Protein AF-A0A2G5T8M8-F1 (afdb_monomer)

Solvent-accessible surface area (backbone atoms only — not comparable to full-atom values): 14997 Å² total; per-residue (Å²): 134,88,78,55,75,70,56,55,51,52,53,52,52,35,48,53,44,20,50,52,19,41,66,42,36,54,59,38,41,56,54,48,69,33,78,88,41,66,79,44,74,68,41,57,53,50,45,52,50,41,52,53,39,44,51,55,26,48,50,55,41,49,56,48,48,46,45,49,69,67,68,58,40,91,44,60,72,73,48,100,84,59,66,66,48,89,97,54,64,87,82,73,83,79,91,81,88,72,97,70,77,96,47,74,65,61,48,53,55,50,52,48,54,50,40,51,53,50,14,53,50,35,43,48,49,42,53,49,50,52,50,54,48,51,52,50,41,48,53,54,49,53,53,32,59,59,40,47,78,79,44,63,66,68,61,33,52,52,51,51,41,50,43,52,46,55,51,54,52,44,51,46,48,36,67,27,37,39,61,48,14,52,51,48,44,50,62,76,72,63,85,75,60,83,82,56,43,66,62,49,50,53,51,48,52,52,49,53,52,52,36,51,37,38,41,31,49,44,49,30,40,54,41,53,52,41,50,75,56,32,69,69,50,43,52,47,50,33,44,78,71,64,77,46,80,82,81,74,73,81,77,78,80,79,80,78,78,80,79,81,87,79,136

pLDDT: mean 75.99, std 16.16, range [29.73, 93.19]

Structure (mmCIF, N/CA/C/O backbone):
data_AF-A0A2G5T8M8-F1
#
_entry.id   AF-A0A2G5T8M8-F1
#
loop_
_atom_site.group_PDB
_atom_site.id
_atom_site.type_symbol
_atom_site.label_atom_id
_atom_site.label_alt_id
_atom_site.label_comp_id
_atom_site.label_asym_id
_atom_site.label_entity_id
_atom_site.label_seq_id
_atom_site.pdbx_PDB_ins_code
_atom_site.Cartn_x
_atom_site.Cartn_y
_atom_site.Cartn_z
_atom_site.occupancy
_atom_site.B_iso_or_equiv
_atom_site.auth_seq_id
_atom_site.auth_comp_id
_atom_site.auth_asym_id
_atom_site.auth_atom_id
_atom_site.pdbx_PDB_model_num
ATOM 1 N N . MET A 1 1 ? 17.542 -9.321 -23.246 1.00 33.59 1 MET A N 1
ATOM 2 C CA . MET A 1 1 ? 18.245 -9.475 -21.958 1.00 33.59 1 MET A CA 1
ATOM 3 C C . MET A 1 1 ? 17.484 -10.529 -21.186 1.00 33.59 1 MET A C 1
ATOM 5 O O . MET A 1 1 ? 16.311 -10.309 -20.924 1.00 33.59 1 MET A O 1
ATOM 9 N N . ASP A 1 2 ? 18.086 -11.690 -20.937 1.00 45.62 2 ASP A N 1
ATOM 10 C CA . ASP A 1 2 ? 17.452 -12.723 -20.115 1.0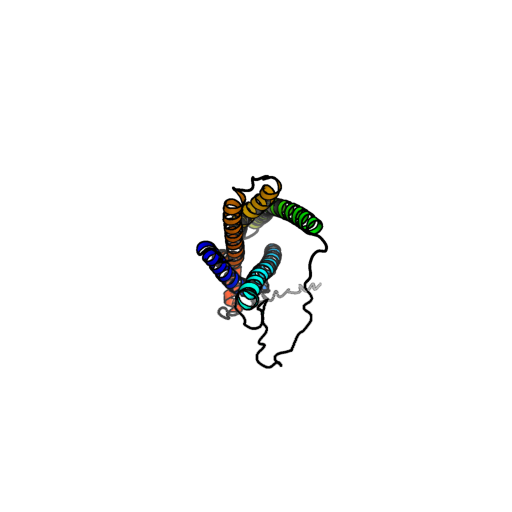0 45.62 2 ASP A CA 1
ATOM 11 C C . ASP A 1 2 ? 17.614 -12.346 -18.636 1.00 45.62 2 ASP A C 1
ATOM 13 O O . ASP A 1 2 ? 18.730 -12.317 -18.122 1.00 45.62 2 ASP A O 1
ATOM 17 N N . GLU A 1 3 ? 16.504 -12.014 -17.972 1.00 57.53 3 GLU A N 1
ATOM 18 C CA . GLU A 1 3 ? 16.452 -11.761 -16.524 1.00 57.53 3 GLU A CA 1
ATOM 19 C C . GLU A 1 3 ? 16.948 -12.980 -15.731 1.00 57.53 3 GLU A C 1
ATOM 21 O O . GLU A 1 3 ? 16.628 -14.134 -16.057 1.00 57.53 3 GLU A O 1
ATOM 26 N N . SER A 1 4 ? 17.686 -12.720 -14.650 1.00 65.69 4 SER A N 1
ATOM 27 C CA . SER A 1 4 ? 18.191 -13.760 -13.749 1.00 65.69 4 SER A CA 1
ATOM 28 C C . SER A 1 4 ? 17.039 -14.532 -13.069 1.00 65.69 4 SER A C 1
ATOM 30 O O . SER A 1 4 ? 15.978 -13.963 -12.798 1.00 65.69 4 SER A O 1
ATOM 32 N N . PRO A 1 5 ? 17.201 -15.830 -12.748 1.00 70.06 5 PRO A N 1
ATOM 33 C CA . PRO A 1 5 ? 16.133 -16.628 -12.133 1.00 70.06 5 PRO A CA 1
ATOM 34 C C . PRO A 1 5 ? 15.664 -16.088 -10.769 1.00 70.06 5 PRO A C 1
ATOM 36 O O . PRO A 1 5 ? 14.489 -16.223 -10.429 1.00 70.06 5 PRO A O 1
ATOM 39 N N . SER A 1 6 ? 16.550 -15.439 -10.007 1.00 68.69 6 SER A N 1
ATOM 40 C CA . SER A 1 6 ? 16.217 -14.771 -8.743 1.00 68.69 6 SER A CA 1
ATOM 41 C C . SER A 1 6 ? 15.310 -13.556 -8.934 1.00 68.69 6 SER A C 1
ATOM 43 O O . SER A 1 6 ? 14.377 -13.361 -8.161 1.00 68.69 6 SER A O 1
ATOM 45 N N . GLU A 1 7 ? 15.544 -12.761 -9.975 1.00 69.00 7 GLU A N 1
ATOM 46 C CA . GLU A 1 7 ? 14.756 -11.563 -10.271 1.00 69.00 7 GLU A CA 1
ATOM 47 C C . GLU A 1 7 ? 13.323 -11.927 -10.672 1.00 69.00 7 GLU A C 1
ATOM 49 O O . GLU A 1 7 ? 12.364 -11.411 -10.095 1.00 69.00 7 GLU A O 1
ATOM 54 N N . LYS A 1 8 ? 13.168 -12.927 -11.549 1.00 75.62 8 LYS A N 1
ATOM 55 C CA . LYS A 1 8 ? 11.855 -13.465 -11.940 1.00 75.62 8 LYS A CA 1
ATOM 56 C C . LYS A 1 8 ? 11.040 -13.935 -10.738 1.00 75.62 8 LYS A C 1
ATOM 58 O O . LYS A 1 8 ? 9.845 -13.657 -10.653 1.00 75.62 8 LYS A O 1
ATOM 63 N N . LEU A 1 9 ? 11.682 -14.625 -9.793 1.00 78.38 9 LEU A N 1
ATOM 64 C CA . LEU A 1 9 ? 11.020 -15.117 -8.587 1.00 78.38 9 LEU A CA 1
ATOM 65 C C . LEU A 1 9 ? 10.451 -13.962 -7.752 1.00 78.38 9 LEU A C 1
ATOM 67 O O . LEU A 1 9 ? 9.287 -14.010 -7.357 1.00 78.38 9 LEU A O 1
ATOM 71 N N . ILE A 1 10 ? 11.241 -12.911 -7.516 1.00 76.88 10 ILE A N 1
ATOM 72 C CA . ILE A 1 10 ? 10.809 -11.753 -6.722 1.00 76.88 10 ILE A CA 1
ATOM 73 C C . ILE A 1 10 ? 9.646 -11.026 -7.412 1.00 76.88 10 ILE A C 1
ATOM 75 O O . ILE A 1 10 ? 8.673 -10.666 -6.749 1.00 76.88 10 ILE A O 1
ATOM 79 N N . ILE A 1 11 ? 9.695 -10.861 -8.737 1.00 77.81 11 ILE A N 1
ATOM 80 C CA . ILE A 1 11 ? 8.622 -10.204 -9.496 1.00 77.81 11 ILE A CA 1
ATOM 81 C C . ILE A 1 11 ? 7.316 -11.014 -9.415 1.00 77.81 11 ILE A C 1
ATOM 83 O O . ILE A 1 11 ? 6.244 -10.434 -9.225 1.00 77.81 11 ILE A O 1
ATOM 87 N N . ILE A 1 12 ? 7.381 -12.347 -9.516 1.00 82.19 12 ILE A N 1
ATOM 88 C CA . ILE A 1 12 ? 6.209 -13.222 -9.339 1.00 82.19 12 ILE A CA 1
ATOM 89 C C . ILE A 1 12 ? 5.645 -13.080 -7.923 1.00 82.19 12 ILE A C 1
ATOM 91 O O . ILE A 1 12 ? 4.437 -12.900 -7.764 1.00 82.19 12 ILE A O 1
ATOM 95 N N . PHE A 1 13 ? 6.500 -13.106 -6.897 1.00 83.38 13 PHE A N 1
ATOM 96 C CA . PHE A 1 13 ? 6.066 -12.899 -5.514 1.00 83.38 13 PHE A CA 1
ATOM 97 C C . PHE A 1 13 ? 5.377 -11.547 -5.322 1.00 83.38 13 PHE A C 1
ATOM 99 O O . PHE A 1 13 ? 4.307 -11.499 -4.715 1.00 83.38 13 PHE A O 1
ATOM 106 N N . GLN A 1 14 ? 5.939 -10.465 -5.871 1.00 84.19 14 GLN A N 1
ATOM 107 C CA . GLN A 1 14 ? 5.321 -9.140 -5.827 1.00 84.19 14 GLN A CA 1
ATOM 108 C C . GLN A 1 14 ? 3.929 -9.170 -6.463 1.00 84.19 14 GLN A C 1
ATOM 110 O O . GLN A 1 14 ? 2.968 -8.740 -5.836 1.00 84.19 14 GLN A O 1
ATOM 115 N N . PHE A 1 15 ? 3.798 -9.730 -7.668 1.00 86.62 15 PHE A N 1
ATOM 116 C CA . PHE A 1 15 ? 2.520 -9.808 -8.374 1.00 86.62 15 PHE A CA 1
ATOM 117 C C . PHE A 1 15 ? 1.451 -10.578 -7.584 1.00 86.62 15 PHE A C 1
ATOM 119 O O . PHE A 1 15 ? 0.314 -10.116 -7.455 1.00 86.62 15 PHE A O 1
ATOM 126 N N . VAL A 1 16 ? 1.819 -11.726 -7.007 1.00 88.75 16 VAL A N 1
ATOM 127 C CA . VAL A 1 16 ? 0.912 -12.541 -6.186 1.00 88.75 16 VAL A CA 1
ATOM 128 C C . VAL A 1 16 ? 0.456 -11.764 -4.953 1.00 88.75 16 VAL A C 1
ATOM 130 O O . VAL A 1 16 ? -0.742 -11.698 -4.680 1.00 88.75 16 VAL A O 1
ATOM 133 N N . ILE A 1 17 ? 1.382 -11.129 -4.232 1.00 89.19 17 ILE A N 1
ATOM 134 C CA . ILE A 1 17 ? 1.058 -10.372 -3.018 1.00 89.19 17 ILE A CA 1
ATOM 135 C C . ILE A 1 17 ? 0.208 -9.143 -3.349 1.00 89.19 17 ILE A C 1
ATOM 137 O O . ILE A 1 17 ? -0.775 -8.903 -2.653 1.00 89.19 17 ILE A O 1
ATOM 141 N N . SER A 1 18 ? 0.516 -8.395 -4.414 1.00 90.00 18 SER A N 1
ATOM 142 C CA . SER A 1 18 ? -0.302 -7.250 -4.832 1.00 90.00 18 SER A CA 1
ATOM 143 C C . SER A 1 18 ? -1.727 -7.675 -5.200 1.00 90.00 18 SER A C 1
ATOM 145 O O . SER A 1 18 ? -2.688 -7.013 -4.814 1.00 90.00 18 SER A O 1
ATOM 147 N N . THR A 1 19 ? -1.879 -8.819 -5.874 1.00 90.75 19 THR A N 1
ATOM 148 C CA . THR A 1 19 ? -3.194 -9.374 -6.235 1.00 90.75 19 THR A CA 1
ATOM 149 C C . THR A 1 19 ? -3.985 -9.794 -4.996 1.00 90.75 19 THR A C 1
ATOM 151 O O . THR A 1 19 ? -5.153 -9.429 -4.855 1.00 90.75 19 THR A O 1
ATOM 154 N N . ILE A 1 20 ? -3.352 -10.514 -4.061 1.00 91.25 20 ILE A N 1
ATOM 155 C CA . ILE A 1 20 ? -3.968 -10.892 -2.779 1.00 91.25 20 ILE A CA 1
ATOM 156 C C . ILE A 1 20 ? -4.368 -9.638 -1.996 1.00 91.25 20 ILE A C 1
ATOM 158 O O . ILE A 1 20 ? -5.486 -9.561 -1.489 1.00 91.25 20 ILE A O 1
ATOM 162 N N . GLY A 1 21 ? -3.486 -8.640 -1.935 1.00 91.00 21 GLY A N 1
ATOM 163 C CA . GLY A 1 21 ? -3.750 -7.373 -1.267 1.00 91.00 21 GLY A CA 1
ATOM 164 C C . GLY A 1 21 ? -4.962 -6.655 -1.838 1.00 91.00 21 GLY A C 1
ATOM 165 O O . GLY A 1 21 ? -5.803 -6.187 -1.075 1.00 91.00 21 GLY A O 1
ATOM 166 N N . LEU A 1 22 ? -5.110 -6.623 -3.164 1.00 92.06 22 LEU A N 1
ATOM 167 C CA . LEU A 1 22 ? -6.255 -6.000 -3.829 1.00 92.06 22 LEU A CA 1
ATOM 168 C C . LEU A 1 22 ? -7.557 -6.720 -3.447 1.00 92.06 22 LEU A C 1
ATOM 170 O O . LEU A 1 22 ? -8.523 -6.080 -3.027 1.00 92.06 22 LEU A O 1
ATOM 174 N N . VAL A 1 23 ? -7.555 -8.056 -3.484 1.00 91.75 23 VAL A N 1
ATOM 175 C CA . VAL A 1 23 ? -8.704 -8.885 -3.082 1.00 91.75 23 VAL A CA 1
ATOM 176 C C . VAL A 1 23 ? -9.075 -8.687 -1.609 1.00 91.75 23 VAL A C 1
ATOM 178 O O . VAL A 1 23 ? -10.257 -8.729 -1.277 1.00 91.75 23 VAL A O 1
ATOM 181 N N . LEU A 1 24 ? -8.106 -8.447 -0.722 1.00 91.69 24 LEU A N 1
ATOM 182 C CA . LEU A 1 24 ? -8.357 -8.193 0.701 1.00 91.69 24 LEU A CA 1
ATOM 183 C C . LEU A 1 24 ? -8.797 -6.749 0.986 1.00 91.69 24 LEU A C 1
ATOM 185 O O . LEU A 1 24 ? -9.638 -6.531 1.863 1.00 91.69 24 LEU A O 1
ATOM 189 N N . ASN A 1 25 ? -8.282 -5.766 0.244 1.00 91.81 25 ASN A N 1
ATOM 190 C CA . ASN A 1 25 ? -8.566 -4.353 0.495 1.00 91.81 25 ASN A CA 1
ATOM 191 C C . ASN A 1 25 ? -9.909 -3.876 -0.064 1.00 91.81 25 ASN A C 1
ATOM 193 O O . ASN A 1 25 ? -10.518 -2.981 0.522 1.00 91.81 25 ASN A O 1
ATOM 197 N N . VAL A 1 26 ? -10.439 -4.510 -1.114 1.00 92.31 26 VAL A N 1
ATOM 198 C CA . VAL A 1 26 ? -11.797 -4.224 -1.611 1.00 92.31 26 VAL A CA 1
ATOM 199 C C . VAL A 1 26 ? -12.873 -4.468 -0.534 1.00 92.31 26 VAL A C 1
ATOM 201 O O . VAL A 1 26 ? -13.582 -3.522 -0.182 1.00 92.31 26 VAL A O 1
ATOM 204 N N . PRO A 1 27 ? -13.015 -5.676 0.054 1.00 91.69 27 PRO A N 1
ATOM 205 C CA . PRO A 1 27 ? -13.995 -5.907 1.110 1.00 91.69 27 PRO A CA 1
ATOM 206 C C . PRO A 1 27 ? -13.664 -5.112 2.376 1.00 91.69 27 PRO A C 1
ATOM 208 O O . PRO A 1 27 ? -14.582 -4.666 3.063 1.00 91.69 27 PRO A O 1
ATOM 211 N N . HIS A 1 28 ? -12.378 -4.881 2.673 1.00 92.31 28 HIS A N 1
ATOM 212 C CA . HIS A 1 28 ? -11.974 -4.029 3.788 1.00 92.31 28 HIS A CA 1
ATOM 213 C C . HIS A 1 28 ? -12.558 -2.614 3.672 1.00 92.31 28 HIS A C 1
ATOM 215 O O . HIS A 1 28 ? -13.187 -2.132 4.620 1.00 92.31 28 HIS A O 1
ATOM 221 N N . LEU A 1 29 ? -12.416 -1.979 2.505 1.00 93.00 29 LEU A N 1
ATOM 222 C CA . LEU A 1 29 ? -12.966 -0.654 2.235 1.00 93.00 29 LEU A CA 1
ATOM 223 C C . LEU A 1 29 ? -14.496 -0.649 2.353 1.00 93.00 29 LEU A C 1
ATOM 225 O O . LEU A 1 29 ? -15.054 0.236 3.001 1.00 93.00 29 LEU A O 1
ATOM 229 N N . LEU A 1 30 ? -15.178 -1.661 1.808 1.00 91.56 30 LEU A N 1
ATOM 230 C CA . LEU A 1 30 ? -16.637 -1.785 1.919 1.00 91.56 30 LEU A CA 1
ATOM 231 C C . LEU A 1 30 ? -17.105 -1.865 3.381 1.00 91.56 30 LEU A C 1
ATOM 233 O O . LEU A 1 30 ? -18.072 -1.201 3.759 1.00 91.56 30 LEU A O 1
ATOM 237 N N . ILE A 1 31 ? -16.400 -2.626 4.223 1.00 91.75 31 ILE A N 1
ATOM 238 C CA . ILE A 1 31 ? -16.703 -2.735 5.658 1.00 91.75 31 ILE A CA 1
ATOM 239 C C . ILE A 1 31 ? -16.487 -1.391 6.363 1.00 91.75 31 ILE A C 1
ATOM 241 O O . ILE A 1 31 ? -17.306 -0.995 7.196 1.00 91.75 31 ILE A O 1
ATOM 245 N N . LEU A 1 32 ? -15.406 -0.674 6.045 1.00 89.75 32 LEU A N 1
ATOM 246 C CA . LEU A 1 32 ? -15.122 0.635 6.639 1.00 89.75 32 LEU A CA 1
ATOM 247 C C . LEU A 1 32 ? -16.153 1.705 6.247 1.00 89.75 32 LEU A C 1
ATOM 249 O O . LEU A 1 32 ? -16.459 2.577 7.061 1.00 89.75 32 LEU A O 1
ATOM 253 N N . LEU A 1 33 ? -16.721 1.621 5.041 1.00 90.12 33 LEU A N 1
ATOM 254 C CA . LEU A 1 33 ? -17.767 2.531 4.562 1.00 90.12 33 LEU A CA 1
ATOM 255 C C . LEU A 1 33 ? -19.135 2.291 5.221 1.00 90.12 33 LEU A C 1
ATOM 257 O O . LEU A 1 33 ? -20.013 3.156 5.152 1.00 90.12 33 LEU A O 1
ATOM 261 N N . HIS A 1 34 ? -19.332 1.155 5.894 1.00 89.44 34 HIS A N 1
ATOM 262 C CA . HIS A 1 34 ? -20.601 0.831 6.534 1.00 89.44 34 HIS A CA 1
ATOM 263 C C . HIS A 1 34 ? -20.956 1.810 7.669 1.00 89.44 34 HIS A C 1
ATOM 265 O O . HIS A 1 34 ? -20.111 2.240 8.457 1.00 89.44 34 HIS A O 1
ATOM 271 N N . ASN A 1 35 ? -22.249 2.125 7.808 1.00 83.19 35 ASN A N 1
ATOM 272 C CA . ASN A 1 35 ? -22.756 3.136 8.747 1.00 83.19 35 ASN A CA 1
ATOM 273 C C . ASN A 1 35 ? -22.346 2.898 10.211 1.00 83.19 35 ASN A C 1
ATOM 275 O O . ASN A 1 35 ? -22.081 3.859 10.929 1.00 83.19 35 ASN A O 1
ATOM 279 N N . SER A 1 36 ? -22.232 1.639 10.650 1.00 80.94 36 SER A N 1
ATOM 280 C CA . SER A 1 36 ? -21.773 1.288 12.009 1.00 80.94 36 SER A CA 1
ATOM 281 C C . SER A 1 36 ? -20.331 1.724 12.297 1.00 80.94 36 SER A C 1
ATOM 283 O O . SER A 1 36 ? -19.974 1.975 13.451 1.00 80.94 36 SER A O 1
ATOM 285 N N . MET A 1 37 ? -19.505 1.833 11.255 1.00 81.75 37 MET A N 1
ATOM 286 C CA . MET A 1 37 ? -18.097 2.199 11.340 1.00 81.75 37 MET A CA 1
ATOM 287 C C . MET A 1 37 ? -17.878 3.702 11.132 1.00 81.75 37 MET A C 1
ATOM 289 O O . MET A 1 37 ? -16.859 4.215 11.559 1.00 81.75 37 MET A O 1
ATOM 293 N N . ARG A 1 38 ? -18.820 4.492 10.609 1.00 77.00 38 ARG A N 1
ATOM 294 C CA . ARG A 1 38 ? -18.606 5.944 10.375 1.00 77.00 38 ARG A CA 1
ATOM 295 C C . ARG A 1 38 ? -18.738 6.834 11.627 1.00 77.00 38 ARG A C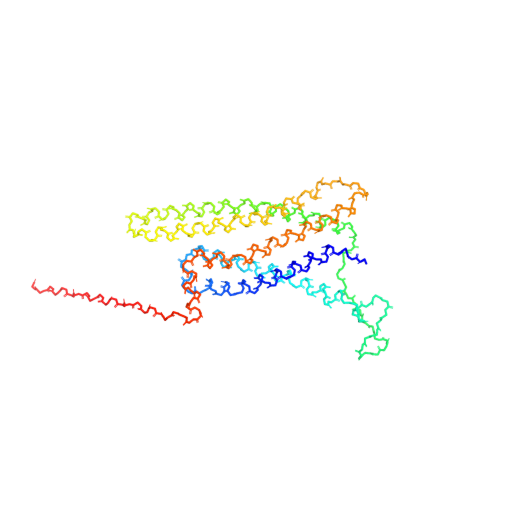 1
ATOM 297 O O . ARG A 1 38 ? -19.020 8.021 11.531 1.00 77.00 38 ARG A O 1
ATOM 304 N N . THR A 1 39 ? -18.539 6.271 12.818 1.00 75.00 39 THR A N 1
ATOM 305 C CA . THR A 1 39 ? -18.809 6.921 14.118 1.00 75.00 39 THR A CA 1
ATOM 306 C C . THR A 1 39 ? -17.597 7.600 14.764 1.00 75.00 39 THR A C 1
ATOM 308 O O . THR A 1 39 ? -17.737 8.262 15.789 1.00 75.00 39 THR A O 1
ATOM 311 N N . SER A 1 40 ? -16.397 7.439 14.203 1.00 74.06 40 SER A N 1
ATOM 312 C CA . SER A 1 40 ? -15.153 7.993 14.748 1.00 74.06 40 SER A CA 1
ATOM 313 C C . SER A 1 40 ? -14.278 8.558 13.634 1.00 74.06 40 SER A C 1
ATOM 315 O O . SER A 1 40 ? -14.202 7.972 12.556 1.00 74.06 40 SER A O 1
ATOM 317 N N . SER A 1 41 ? -13.565 9.652 13.918 1.00 77.06 41 SER A N 1
ATOM 318 C CA . SER A 1 41 ? -12.597 10.262 12.996 1.00 77.06 41 SER A CA 1
ATOM 319 C C . SER A 1 41 ? -11.490 9.295 12.565 1.00 77.06 41 SER A C 1
ATOM 321 O O . SER A 1 41 ? -11.039 9.352 11.425 1.00 77.06 41 SER A O 1
ATOM 323 N N . THR A 1 42 ? -11.105 8.345 13.425 1.00 78.88 42 THR A N 1
ATOM 324 C CA . THR A 1 42 ? -10.156 7.275 13.081 1.00 78.88 42 THR A CA 1
ATOM 325 C C . THR A 1 42 ? -10.638 6.452 11.888 1.00 78.88 42 THR A C 1
ATOM 327 O O . THR A 1 42 ? -9.839 6.082 11.034 1.00 78.88 42 THR A O 1
ATOM 330 N N . ASN A 1 43 ? -11.942 6.193 11.794 1.00 80.81 43 ASN A N 1
ATOM 331 C CA . ASN A 1 43 ? -12.496 5.372 10.723 1.00 80.81 43 ASN A CA 1
ATOM 332 C C . ASN A 1 43 ? -12.492 6.132 9.388 1.00 80.81 43 ASN A C 1
ATOM 334 O O . ASN A 1 43 ? -12.205 5.526 8.362 1.00 80.81 43 ASN A O 1
ATOM 338 N N . SER A 1 44 ? -12.673 7.457 9.406 1.00 84.56 44 SER A N 1
ATOM 339 C CA . SER A 1 44 ? -12.475 8.305 8.221 1.00 84.56 44 SER A CA 1
ATOM 340 C C . SER A 1 44 ? -11.027 8.279 7.720 1.00 84.56 44 SER A C 1
ATOM 342 O O . SER A 1 44 ? -10.800 8.173 6.519 1.00 84.56 44 SER A O 1
ATOM 344 N N . ILE A 1 45 ? -10.046 8.314 8.632 1.00 84.31 45 ILE A N 1
ATOM 345 C CA . ILE A 1 45 ? -8.622 8.202 8.272 1.00 84.31 45 ILE A CA 1
ATOM 346 C C . ILE A 1 45 ? -8.327 6.822 7.665 1.00 84.31 45 ILE A C 1
ATOM 348 O O . ILE A 1 45 ? -7.660 6.738 6.637 1.00 84.31 45 ILE A O 1
ATOM 352 N N . MET A 1 46 ? -8.861 5.743 8.248 1.00 84.94 46 MET A N 1
ATOM 353 C CA . MET A 1 46 ? -8.671 4.387 7.717 1.00 84.94 46 MET A CA 1
ATOM 354 C C . MET A 1 46 ? -9.284 4.195 6.324 1.00 84.94 46 MET A C 1
ATOM 356 O O . MET A 1 46 ? -8.702 3.478 5.518 1.00 84.94 46 MET A O 1
ATOM 360 N N . ILE A 1 47 ? -10.410 4.851 6.012 1.00 90.50 47 ILE A N 1
ATOM 361 C CA . ILE A 1 47 ? -10.987 4.843 4.655 1.00 90.50 47 ILE A CA 1
ATOM 362 C C . ILE A 1 47 ? -10.010 5.471 3.655 1.00 90.50 47 ILE A C 1
ATOM 364 O O . ILE A 1 47 ? -9.775 4.894 2.598 1.00 90.50 47 ILE A O 1
ATOM 368 N N . GLY A 1 48 ? -9.417 6.621 3.996 1.00 89.62 48 GLY A N 1
ATOM 369 C CA . GLY A 1 48 ? -8.425 7.279 3.142 1.00 89.62 48 GLY A CA 1
ATOM 370 C C . GLY A 1 48 ? -7.218 6.383 2.858 1.00 89.62 48 GLY A C 1
ATOM 371 O O . GLY A 1 48 ? -6.835 6.229 1.703 1.00 89.62 48 GLY A O 1
ATOM 372 N N . ILE A 1 49 ? -6.679 5.728 3.893 1.00 88.69 49 ILE A N 1
ATOM 373 C CA . ILE A 1 49 ? -5.565 4.776 3.750 1.00 88.69 49 ILE A CA 1
ATOM 374 C C . ILE A 1 49 ? -5.962 3.607 2.839 1.00 88.69 49 ILE A C 1
ATOM 376 O O . ILE A 1 49 ? -5.242 3.311 1.894 1.00 88.69 49 ILE A O 1
ATOM 380 N N . ALA A 1 50 ? -7.135 3.004 3.050 1.00 91.44 50 ALA A N 1
ATOM 381 C CA . ALA A 1 50 ? -7.599 1.880 2.236 1.00 91.44 50 ALA A CA 1
ATOM 382 C C . ALA A 1 50 ? -7.788 2.247 0.749 1.00 91.44 50 ALA A C 1
ATOM 384 O O . ALA A 1 50 ? -7.539 1.417 -0.122 1.00 91.44 50 ALA A O 1
ATOM 385 N N . ILE A 1 51 ? -8.201 3.482 0.440 1.00 93.06 51 ILE A N 1
ATOM 386 C CA . ILE A 1 51 ? -8.287 3.972 -0.945 1.00 93.06 51 ILE A CA 1
ATOM 387 C C . ILE A 1 51 ? -6.888 4.130 -1.549 1.00 93.06 51 ILE A C 1
ATOM 389 O O . ILE A 1 51 ? -6.657 3.657 -2.661 1.00 93.06 51 ILE A O 1
ATOM 393 N N . CYS A 1 52 ? -5.952 4.753 -0.827 1.00 91.69 52 CYS A N 1
ATOM 394 C CA . CYS A 1 52 ? -4.567 4.887 -1.284 1.00 91.69 52 CYS A CA 1
ATOM 395 C C . CYS A 1 52 ? -3.925 3.518 -1.540 1.00 91.69 52 CYS A C 1
ATOM 397 O O . CYS A 1 52 ? -3.307 3.315 -2.583 1.00 91.69 52 CYS A O 1
ATOM 399 N N . ASP A 1 53 ? -4.130 2.563 -0.634 1.00 91.75 53 ASP A N 1
ATOM 400 C CA . ASP A 1 53 ? -3.637 1.198 -0.781 1.00 91.75 53 ASP A CA 1
ATOM 401 C C . ASP A 1 53 ? -4.219 0.517 -2.024 1.00 91.75 53 ASP A C 1
ATOM 403 O O . ASP A 1 53 ? -3.490 -0.151 -2.754 1.00 91.75 53 ASP A O 1
ATOM 407 N N . LEU A 1 54 ? -5.515 0.697 -2.308 1.00 93.19 54 LEU A N 1
ATOM 408 C CA . LEU A 1 54 ? -6.132 0.156 -3.522 1.00 93.19 54 LEU A CA 1
ATOM 409 C C . LEU A 1 54 ? -5.517 0.739 -4.792 1.00 93.19 54 LEU A C 1
ATOM 411 O O . LEU A 1 54 ? -5.290 -0.019 -5.731 1.00 93.19 54 LEU A O 1
ATOM 415 N N . ILE A 1 55 ? -5.227 2.042 -4.827 1.00 92.69 55 ILE A N 1
ATOM 416 C CA . ILE A 1 55 ? -4.573 2.681 -5.978 1.00 92.69 55 ILE A CA 1
ATOM 417 C C . ILE A 1 55 ? -3.184 2.068 -6.187 1.00 92.69 55 ILE A C 1
ATOM 419 O O . ILE A 1 55 ? -2.909 1.542 -7.263 1.00 92.69 55 ILE A O 1
ATOM 423 N N . VAL A 1 56 ? -2.356 2.026 -5.139 1.00 89.69 56 VAL A N 1
ATOM 424 C CA . VAL A 1 56 ? -0.986 1.486 -5.205 1.00 89.69 56 VAL A CA 1
ATOM 425 C C . VAL A 1 56 ? -0.972 0.007 -5.605 1.00 89.69 56 VAL A C 1
ATOM 427 O O . VAL A 1 56 ? -0.158 -0.422 -6.424 1.00 89.69 56 VAL A O 1
ATOM 430 N N . LEU A 1 57 ? -1.864 -0.807 -5.040 1.00 91.94 57 LEU A N 1
ATOM 431 C CA . LEU A 1 57 ? -1.972 -2.223 -5.395 1.00 91.94 57 LEU A CA 1
ATOM 432 C C . LEU A 1 57 ? -2.452 -2.403 -6.841 1.00 91.94 57 LEU A C 1
ATOM 434 O O . LEU A 1 57 ? -1.957 -3.290 -7.535 1.00 91.94 57 LEU A O 1
ATOM 438 N N . SER A 1 58 ? -3.372 -1.552 -7.306 1.00 92.31 58 SER A N 1
ATOM 439 C CA . SER A 1 58 ? -3.878 -1.587 -8.683 1.00 92.31 58 SER A CA 1
ATOM 440 C C . SER A 1 58 ? -2.804 -1.206 -9.697 1.00 92.31 58 SER A C 1
ATOM 442 O O . SER A 1 58 ? -2.672 -1.896 -10.703 1.00 92.31 58 SER A O 1
ATOM 444 N N . GLU A 1 59 ? -2.002 -0.174 -9.424 1.00 89.50 59 GLU A N 1
ATOM 445 C CA . GLU A 1 59 ? -0.859 0.216 -10.263 1.00 89.50 59 GLU A CA 1
ATOM 446 C C . GLU A 1 59 ? 0.160 -0.923 -10.375 1.00 89.50 59 GLU A C 1
ATOM 448 O O . GLU A 1 59 ? 0.533 -1.315 -11.479 1.00 89.50 59 GLU A O 1
ATOM 453 N N . ASN A 1 60 ? 0.524 -1.549 -9.250 1.00 87.69 60 ASN A N 1
ATOM 454 C CA . ASN A 1 60 ? 1.438 -2.693 -9.253 1.00 87.69 60 ASN A CA 1
ATOM 455 C C . ASN A 1 60 ? 0.906 -3.871 -10.084 1.00 87.69 60 ASN A C 1
ATOM 457 O O . ASN A 1 60 ? 1.661 -4.503 -10.821 1.00 87.69 60 ASN A O 1
ATOM 461 N N . VAL A 1 61 ? -0.385 -4.193 -9.970 1.00 90.06 61 VAL A N 1
ATOM 462 C CA . VAL A 1 61 ? -1.008 -5.260 -10.767 1.00 90.06 61 VAL A CA 1
ATOM 463 C C . VAL A 1 61 ? -1.044 -4.873 -12.246 1.00 90.06 61 VAL A C 1
ATOM 465 O O . VAL A 1 61 ? -0.697 -5.694 -13.096 1.00 90.06 61 VAL A O 1
ATOM 468 N N . TYR A 1 62 ? -1.411 -3.630 -12.560 1.00 88.81 62 TYR A N 1
ATOM 469 C CA . TYR A 1 62 ? -1.479 -3.114 -13.924 1.00 88.81 62 TYR A CA 1
ATOM 470 C C . TYR A 1 62 ? -0.121 -3.176 -14.628 1.00 88.81 62 TYR A C 1
ATOM 472 O O . TYR A 1 62 ? -0.030 -3.764 -15.707 1.00 88.81 62 TYR A O 1
ATOM 480 N N . ASP A 1 63 ? 0.941 -2.668 -13.999 1.00 82.69 63 ASP A N 1
ATOM 481 C CA . ASP A 1 63 ? 2.293 -2.659 -14.567 1.00 82.69 63 ASP A CA 1
ATOM 482 C C . ASP A 1 63 ? 2.798 -4.075 -14.859 1.00 82.69 63 ASP A C 1
ATOM 484 O O . ASP A 1 63 ? 3.442 -4.321 -15.881 1.00 82.69 63 ASP A O 1
ATOM 488 N N . ARG A 1 64 ? 2.463 -5.046 -14.001 1.00 82.69 64 ARG A N 1
ATOM 489 C CA . ARG A 1 64 ? 2.843 -6.452 -14.202 1.00 82.69 64 ARG A CA 1
ATOM 490 C C . ARG A 1 64 ? 2.026 -7.124 -15.288 1.00 82.69 64 ARG A C 1
ATOM 492 O O . ARG A 1 64 ? 2.597 -7.866 -16.083 1.00 82.69 64 ARG A O 1
ATOM 499 N N . ILE A 1 65 ? 0.721 -6.868 -15.358 1.00 83.44 65 ILE A N 1
ATOM 500 C CA . ILE A 1 65 ? -0.113 -7.383 -16.448 1.00 83.44 65 ILE A CA 1
ATOM 501 C C . ILE A 1 65 ? 0.395 -6.830 -17.780 1.00 83.44 65 ILE A C 1
ATOM 503 O O . ILE A 1 65 ? 0.614 -7.610 -18.704 1.00 83.44 65 ILE A O 1
ATOM 507 N N . GLN A 1 66 ? 0.659 -5.524 -17.864 1.00 78.06 66 GLN A N 1
ATOM 508 C CA . GLN A 1 66 ? 1.261 -4.894 -19.041 1.00 78.06 66 GLN A CA 1
ATOM 509 C C . GLN A 1 66 ? 2.607 -5.541 -19.391 1.00 78.06 66 GLN A C 1
ATOM 511 O O . GLN A 1 66 ? 2.802 -6.009 -20.515 1.00 78.06 66 GLN A O 1
ATOM 516 N N . GLY A 1 67 ? 3.507 -5.650 -18.413 1.00 71.31 67 GLY A N 1
ATOM 517 C CA . GLY A 1 67 ? 4.827 -6.255 -18.576 1.00 71.31 67 GLY A CA 1
ATOM 518 C C . GLY A 1 67 ? 4.782 -7.695 -19.086 1.00 71.31 67 GLY A C 1
ATOM 519 O O . GLY A 1 67 ? 5.467 -8.011 -20.049 1.00 71.31 67 GLY A O 1
ATOM 520 N N . TYR A 1 68 ? 3.951 -8.565 -18.507 1.00 69.44 68 TYR A N 1
ATOM 521 C CA . TYR A 1 68 ? 3.894 -9.981 -18.889 1.00 69.44 68 TYR A CA 1
ATOM 522 C C . TYR A 1 68 ? 3.081 -10.247 -20.159 1.00 69.44 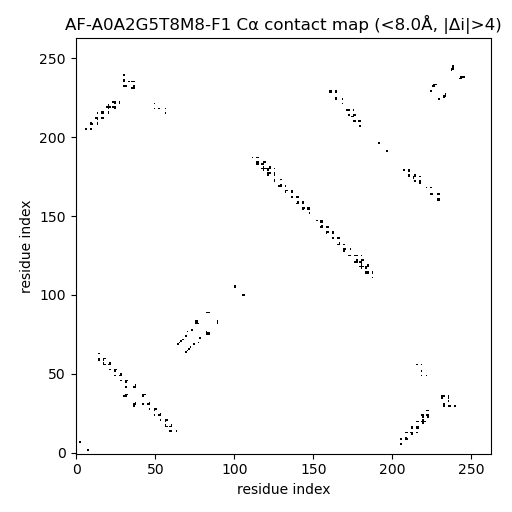68 TYR A C 1
ATOM 524 O O . TYR A 1 68 ? 3.526 -11.004 -21.022 1.00 69.44 68 TYR A O 1
ATOM 532 N N . TRP A 1 69 ? 1.893 -9.650 -20.286 1.00 64.19 69 TRP A N 1
ATOM 533 C CA . TRP A 1 69 ? 0.961 -9.972 -21.370 1.00 64.19 69 TRP A CA 1
ATOM 534 C C . TRP A 1 69 ? 1.251 -9.209 -22.658 1.00 64.19 69 TRP A C 1
ATOM 536 O O . TRP A 1 69 ? 1.079 -9.769 -23.741 1.00 64.19 69 TRP A O 1
ATOM 546 N N . PHE A 1 70 ? 1.704 -7.957 -22.556 1.00 61.78 70 PHE A N 1
ATOM 547 C CA . PHE A 1 70 ? 1.913 -7.104 -23.726 1.00 61.78 70 PHE A CA 1
ATOM 548 C C . PHE A 1 70 ? 3.383 -7.045 -24.146 1.00 61.78 70 PHE A C 1
ATOM 550 O O . PHE A 1 70 ? 3.664 -7.165 -25.336 1.00 61.78 70 PHE A O 1
ATOM 557 N N . TYR A 1 71 ? 4.313 -6.920 -23.193 1.00 57.78 71 TYR A N 1
ATOM 558 C CA . TYR A 1 71 ? 5.747 -6.777 -23.491 1.00 57.78 71 TYR A CA 1
ATOM 559 C C . TYR A 1 71 ? 6.563 -8.077 -23.352 1.00 57.78 71 TYR A C 1
ATOM 561 O O . TYR A 1 71 ? 7.590 -8.222 -24.010 1.00 57.78 71 TYR A O 1
ATOM 569 N N . GLY A 1 72 ? 6.126 -9.017 -22.508 1.00 50.25 72 GLY A N 1
ATOM 570 C CA . GLY A 1 72 ? 6.871 -10.229 -22.141 1.00 50.25 72 GLY A CA 1
ATOM 571 C C . GLY A 1 72 ? 6.508 -11.474 -22.950 1.00 50.25 72 GLY A C 1
ATOM 572 O O . GLY A 1 72 ? 7.304 -12.411 -23.042 1.00 50.25 72 GLY A O 1
ATOM 573 N N . SER A 1 73 ? 5.337 -11.495 -23.586 1.00 47.62 73 SER A N 1
ATOM 574 C CA . SER A 1 73 ? 5.044 -12.507 -24.593 1.00 47.62 73 SER A CA 1
ATOM 575 C C . SER A 1 73 ? 5.878 -12.197 -25.832 1.00 47.62 73 SER A C 1
ATOM 577 O O . SER A 1 73 ? 5.884 -11.059 -26.301 1.00 47.62 73 SER A O 1
ATOM 579 N N . LYS A 1 74 ? 6.530 -13.213 -26.415 1.00 51.00 74 LYS A N 1
ATOM 580 C CA . LYS A 1 74 ? 6.918 -13.214 -27.836 1.00 51.00 74 LYS A CA 1
ATOM 581 C C . LYS A 1 74 ? 5.637 -13.157 -28.675 1.00 51.00 74 LYS A C 1
ATOM 583 O O . LYS A 1 74 ? 5.297 -14.109 -29.372 1.00 51.00 74 LYS A O 1
ATOM 588 N N . ASN A 1 75 ? 4.869 -12.083 -28.536 1.00 51.94 75 ASN A N 1
ATOM 589 C CA . ASN A 1 75 ? 3.660 -11.872 -29.280 1.00 51.94 75 ASN A CA 1
ATOM 590 C C . ASN A 1 75 ? 4.128 -11.656 -30.722 1.00 51.94 75 ASN A C 1
ATOM 592 O O . ASN A 1 75 ? 4.885 -10.712 -30.967 1.00 51.94 75 ASN A O 1
ATOM 596 N N . PRO A 1 76 ? 3.752 -12.527 -31.673 1.00 52.69 76 PRO A N 1
ATOM 597 C CA . PRO A 1 76 ? 4.199 -12.412 -33.061 1.00 52.69 76 PRO A CA 1
ATOM 598 C C . PRO A 1 76 ? 3.811 -11.068 -33.701 1.00 52.69 76 PRO A C 1
ATOM 600 O O . PRO A 1 76 ? 4.379 -10.690 -34.721 1.00 52.69 76 PRO A O 1
ATOM 603 N N . CYS A 1 77 ? 2.899 -10.318 -33.071 1.00 53.56 77 CYS A N 1
ATOM 604 C CA . CYS A 1 77 ? 2.474 -8.983 -33.483 1.00 53.56 77 CYS A CA 1
ATOM 605 C C . CYS A 1 77 ? 3.340 -7.834 -32.911 1.00 53.56 77 CYS A C 1
ATOM 607 O O . CYS A 1 77 ? 3.131 -6.683 -33.274 1.00 53.56 77 CYS A O 1
ATOM 609 N N . MET A 1 78 ? 4.289 -8.112 -32.006 1.00 49.94 78 MET A N 1
ATOM 610 C CA . MET A 1 78 ? 5.139 -7.124 -31.308 1.00 49.94 78 MET A CA 1
ATOM 611 C C . MET A 1 78 ? 6.635 -7.471 -31.424 1.00 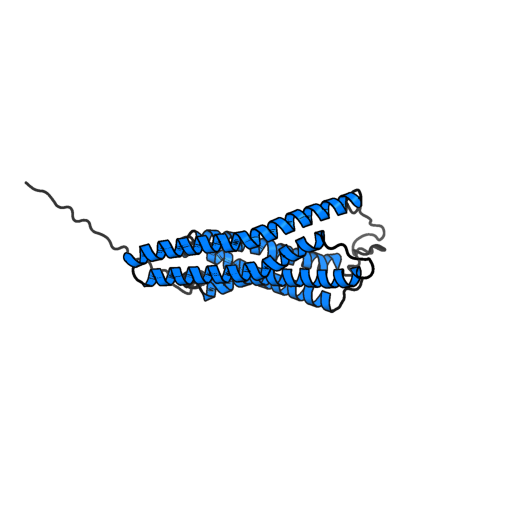49.94 78 MET A C 1
ATOM 613 O O . MET A 1 78 ? 7.395 -7.370 -30.464 1.00 49.94 78 MET A O 1
ATOM 617 N N . ASN A 1 79 ? 7.082 -7.899 -32.606 1.00 51.22 79 ASN A N 1
ATOM 618 C CA . ASN A 1 79 ? 8.506 -8.065 -32.904 1.00 51.22 79 ASN A CA 1
ATOM 619 C C . ASN A 1 79 ? 9.051 -6.800 -33.588 1.00 51.22 79 ASN A C 1
ATOM 621 O O . ASN A 1 79 ? 8.440 -6.304 -34.531 1.00 51.22 79 ASN A O 1
ATOM 625 N N . GLN A 1 80 ? 10.222 -6.318 -33.158 1.00 49.81 80 GLN A N 1
ATOM 626 C CA . GLN A 1 80 ? 10.937 -5.201 -33.793 1.00 49.81 80 GLN A CA 1
ATOM 627 C C . GLN A 1 80 ? 11.198 -5.426 -35.291 1.00 49.81 80 GLN A C 1
ATOM 629 O O . GLN A 1 80 ? 11.304 -4.447 -36.021 1.00 49.81 80 GLN A O 1
ATOM 634 N N . ASN A 1 81 ? 11.271 -6.686 -35.745 1.00 50.31 81 ASN A N 1
ATOM 635 C CA . ASN A 1 81 ? 11.841 -7.003 -37.055 1.00 50.31 81 ASN A CA 1
ATOM 636 C C . ASN A 1 81 ? 10.984 -7.837 -38.019 1.00 50.31 81 ASN A C 1
ATOM 638 O O . ASN A 1 81 ? 11.534 -8.187 -39.049 1.00 50.31 81 ASN A O 1
ATOM 642 N N . ASN A 1 82 ? 9.713 -8.179 -37.758 1.00 48.75 82 ASN A N 1
ATOM 643 C CA . ASN A 1 82 ? 8.805 -8.728 -38.793 1.00 48.75 82 ASN A CA 1
ATOM 644 C C . ASN A 1 82 ? 7.379 -8.901 -38.248 1.00 48.75 82 ASN A C 1
ATOM 646 O O . ASN A 1 82 ? 7.150 -9.725 -37.363 1.00 48.75 82 ASN A O 1
ATOM 650 N N . TYR A 1 83 ? 6.426 -8.156 -38.801 1.00 52.66 83 TYR A N 1
ATOM 651 C CA . TYR A 1 83 ? 5.000 -8.243 -38.486 1.00 52.66 83 TYR A CA 1
ATOM 652 C C . TYR A 1 83 ? 4.312 -9.226 -39.441 1.00 52.66 83 TYR A C 1
ATOM 654 O O . TYR A 1 83 ? 4.063 -8.913 -40.600 1.00 52.66 83 TYR A O 1
ATOM 662 N N . TRP A 1 84 ? 3.954 -10.407 -38.937 1.00 51.69 84 TRP A N 1
ATOM 663 C CA . TRP A 1 84 ? 2.868 -11.200 -39.518 1.00 51.69 84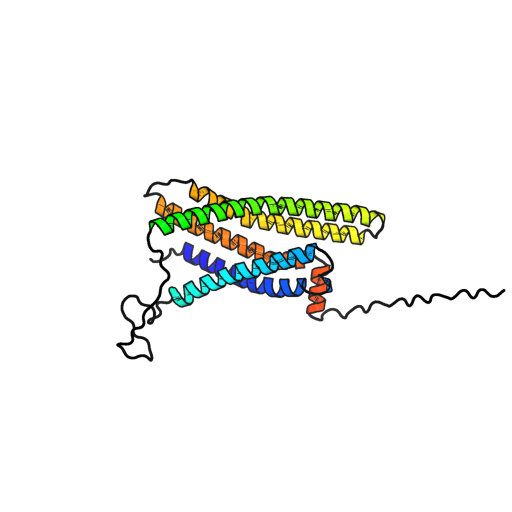 TRP A CA 1
ATOM 664 C C . TRP A 1 84 ? 1.665 -11.065 -38.586 1.00 51.69 84 TRP A C 1
ATOM 666 O O . TRP A 1 84 ? 1.479 -11.859 -37.665 1.00 51.69 84 TRP A O 1
ATOM 676 N N . CYS A 1 85 ? 0.871 -10.012 -38.786 1.00 57.94 85 CYS A N 1
ATOM 677 C CA . CYS A 1 85 ? -0.379 -9.822 -38.057 1.00 57.94 85 CYS A CA 1
ATOM 678 C C . CYS A 1 85 ? -1.451 -10.741 -38.657 1.00 57.94 85 CYS A C 1
ATOM 680 O O . CYS A 1 85 ? -1.895 -10.540 -39.787 1.00 57.94 85 CYS A O 1
ATOM 682 N N . ILE A 1 86 ? -1.868 -11.763 -37.907 1.00 58.50 86 ILE A N 1
ATOM 683 C CA . ILE A 1 86 ? -2.929 -12.689 -38.325 1.00 58.50 86 ILE A CA 1
ATOM 684 C C . ILE A 1 86 ? -4.221 -11.885 -38.548 1.00 58.50 86 ILE A C 1
ATOM 686 O O . ILE A 1 86 ? -4.709 -11.233 -37.629 1.00 58.50 86 ILE A O 1
ATOM 690 N N . GLY A 1 87 ? -4.763 -11.922 -39.769 1.00 66.38 87 GLY A N 1
ATOM 691 C CA . GLY A 1 87 ? -5.983 -11.197 -40.152 1.00 66.38 87 GLY A CA 1
ATOM 692 C C . GLY A 1 87 ? -5.762 -9.876 -40.899 1.00 66.38 87 GLY A C 1
ATOM 693 O O . GLY A 1 87 ? -6.740 -9.285 -41.347 1.00 66.38 87 GLY A O 1
ATOM 694 N N . TYR A 1 88 ? -4.511 -9.443 -41.096 1.00 64.56 88 TYR A N 1
ATOM 695 C CA . TYR A 1 88 ? -4.162 -8.270 -41.903 1.00 64.56 88 TYR A CA 1
ATOM 696 C C . TYR A 1 88 ? -3.294 -8.660 -43.113 1.00 64.56 88 TYR A C 1
ATOM 698 O O . TYR A 1 88 ? -2.606 -9.684 -43.073 1.00 64.56 88 TYR A O 1
ATOM 706 N N . PRO A 1 89 ? -3.309 -7.875 -44.208 1.00 71.94 89 PRO A N 1
ATOM 707 C CA . PRO A 1 89 ? -2.419 -8.094 -45.347 1.00 71.94 89 PRO A CA 1
ATOM 708 C C . PRO A 1 89 ? -0.944 -8.067 -44.921 1.00 71.94 89 PRO A C 1
ATOM 710 O O . PRO A 1 89 ? -0.568 -7.284 -44.053 1.00 71.94 89 PRO A O 1
ATOM 713 N N . ALA A 1 90 ? -0.085 -8.841 -45.593 1.00 65.06 90 ALA A N 1
ATOM 714 C CA . ALA A 1 90 ? 1.353 -8.935 -45.287 1.00 65.06 90 ALA A CA 1
ATOM 715 C C . ALA A 1 90 ? 2.132 -7.598 -45.371 1.00 65.06 90 ALA A C 1
ATOM 717 O O . ALA A 1 90 ? 3.287 -7.535 -44.970 1.00 65.06 90 ALA A O 1
ATOM 718 N N . ILE A 1 91 ? 1.507 -6.539 -45.898 1.00 66.06 91 ILE A N 1
ATOM 719 C CA . ILE A 1 91 ? 2.087 -5.204 -46.127 1.00 66.06 91 ILE A CA 1
ATOM 720 C C . ILE A 1 91 ? 1.427 -4.140 -45.228 1.00 66.06 91 ILE A C 1
ATOM 722 O O . ILE A 1 91 ? 1.566 -2.941 -45.453 1.00 66.06 91 ILE A O 1
ATOM 726 N N . TYR A 1 92 ? 0.644 -4.556 -44.233 1.00 67.81 92 TYR A N 1
ATOM 727 C CA . TYR A 1 92 ? 0.010 -3.629 -43.306 1.00 67.81 92 TYR A CA 1
ATOM 728 C C . TYR A 1 92 ? 1.051 -2.998 -42.372 1.00 67.81 92 TYR A C 1
ATOM 730 O O . TYR A 1 92 ? 1.747 -3.704 -41.643 1.00 67.81 92 TYR A O 1
ATOM 738 N N . SER A 1 93 ? 1.133 -1.667 -42.374 1.00 66.38 93 SER A N 1
ATOM 739 C CA . SER A 1 93 ? 1.989 -0.893 -41.472 1.00 66.38 93 SER A CA 1
ATOM 740 C C . SER A 1 93 ? 1.231 0.310 -40.921 1.00 66.38 93 SER A C 1
ATOM 742 O O . SER A 1 93 ? 0.641 1.063 -41.696 1.00 66.38 93 SER A O 1
ATOM 744 N N . GLU A 1 94 ? 1.312 0.538 -39.612 1.00 69.62 94 GLU A N 1
ATOM 745 C CA . GLU A 1 94 ? 0.799 1.745 -38.956 1.00 69.62 94 GLU A CA 1
ATOM 746 C C . GLU A 1 94 ? 1.911 2.484 -38.213 1.00 69.62 94 GLU A C 1
ATOM 748 O O . GLU A 1 94 ? 2.874 1.882 -37.726 1.00 69.62 94 GLU A O 1
ATOM 753 N N . SER A 1 95 ? 1.774 3.807 -38.110 1.00 70.44 95 SER A N 1
ATOM 754 C CA . SER A 1 95 ? 2.690 4.632 -37.332 1.00 70.44 95 SER A CA 1
ATOM 755 C C . SER A 1 95 ? 2.494 4.384 -35.837 1.00 70.44 95 SER A C 1
ATOM 757 O O . SER A 1 95 ? 1.422 4.597 -35.270 1.00 70.44 95 SER A O 1
ATOM 759 N N . ARG A 1 96 ? 3.569 3.973 -35.161 1.00 63.00 96 ARG A N 1
ATOM 760 C CA . ARG A 1 96 ? 3.603 3.919 -33.700 1.00 63.00 96 ARG A CA 1
ATOM 761 C C . ARG A 1 96 ? 4.089 5.256 -33.159 1.00 63.00 96 ARG A C 1
ATOM 763 O O . ARG A 1 96 ? 5.233 5.641 -33.383 1.00 63.00 96 ARG A O 1
ATOM 770 N N . PHE A 1 97 ? 3.247 5.921 -32.380 1.00 63.47 97 PHE A N 1
ATOM 771 C CA . PHE A 1 97 ? 3.654 7.085 -31.600 1.00 63.47 97 PHE A CA 1
ATOM 772 C C . PHE A 1 97 ? 4.138 6.619 -30.229 1.00 63.47 97 PHE A C 1
ATOM 774 O O . PHE A 1 97 ? 3.390 6.012 -29.462 1.00 63.47 97 PHE A O 1
ATOM 781 N N . ILE A 1 98 ? 5.407 6.875 -29.925 1.00 67.94 98 ILE A N 1
ATOM 782 C CA . ILE A 1 98 ? 6.000 6.607 -28.614 1.00 67.94 98 ILE A CA 1
ATOM 783 C C . ILE A 1 98 ? 6.341 7.963 -28.006 1.00 67.94 98 ILE A C 1
ATOM 785 O O . ILE A 1 98 ? 6.959 8.796 -28.665 1.00 67.94 98 ILE A O 1
ATOM 789 N N . ARG A 1 99 ? 5.946 8.195 -26.750 1.00 64.88 99 ARG A N 1
ATOM 790 C CA . ARG A 1 99 ? 6.472 9.335 -25.995 1.00 64.88 99 ARG A CA 1
ATOM 791 C C . ARG A 1 99 ? 7.937 9.057 -25.680 1.00 64.88 99 ARG A C 1
ATOM 793 O O . ARG A 1 99 ? 8.229 8.136 -24.924 1.00 64.88 99 ARG A O 1
ATOM 800 N N . ALA A 1 100 ? 8.823 9.846 -26.267 1.00 64.81 100 ALA A N 1
ATOM 801 C CA . ALA A 1 100 ? 10.246 9.843 -25.974 1.00 64.81 100 ALA A CA 1
ATOM 802 C C . ALA A 1 100 ? 10.664 11.253 -25.554 1.00 64.81 100 ALA A C 1
ATOM 804 O O . ALA A 1 100 ? 10.069 12.238 -25.991 1.00 64.81 100 ALA A O 1
ATOM 805 N N . PHE A 1 101 ? 11.659 11.338 -24.678 1.00 69.94 101 PHE A N 1
ATOM 806 C CA . PHE A 1 101 ? 12.278 12.611 -24.329 1.00 69.94 101 PHE A CA 1
ATOM 807 C C . PHE A 1 101 ? 13.130 13.106 -25.499 1.00 69.94 101 PHE A C 1
ATOM 809 O O . PHE A 1 101 ? 13.676 12.302 -26.254 1.00 69.94 101 PHE A O 1
ATOM 816 N N . GLU A 1 102 ? 13.239 14.426 -25.637 1.00 68.81 102 GLU A N 1
ATOM 817 C CA . GLU A 1 102 ? 13.934 15.067 -26.756 1.00 68.81 102 GLU A CA 1
ATOM 818 C C . GLU A 1 102 ? 15.455 14.837 -26.701 1.00 68.81 102 GLU A C 1
ATOM 820 O O . GLU A 1 102 ? 16.084 14.633 -27.736 1.00 68.81 102 GLU A O 1
ATOM 825 N N . THR A 1 103 ? 16.045 14.782 -25.497 1.00 74.19 103 THR A N 1
ATOM 826 C CA . THR A 1 103 ? 17.479 14.508 -25.297 1.00 74.19 103 THR A CA 1
ATOM 827 C C . THR A 1 103 ? 17.757 13.682 -24.037 1.00 74.19 103 THR A C 1
ATOM 829 O O . THR A 1 103 ? 17.019 13.735 -23.053 1.00 74.19 103 THR A O 1
ATOM 832 N N . THR A 1 104 ? 18.870 12.943 -24.022 1.00 74.62 104 THR A N 1
ATOM 833 C CA . THR A 1 104 ? 19.301 12.134 -22.866 1.00 74.62 104 THR A CA 1
ATOM 834 C C . THR A 1 104 ? 19.579 12.973 -21.611 1.00 74.62 104 THR A C 1
ATOM 836 O O . THR A 1 104 ? 19.329 12.514 -20.499 1.00 74.62 104 THR A O 1
ATOM 839 N N . GLU A 1 105 ? 20.048 14.213 -21.767 1.00 79.44 105 GLU A N 1
ATOM 840 C CA . GLU A 1 105 ? 20.311 15.130 -20.647 1.00 79.44 105 GLU A CA 1
ATOM 841 C C . GLU A 1 105 ? 19.018 15.501 -19.908 1.00 79.44 105 GLU A C 1
ATOM 843 O O . GLU A 1 105 ? 18.959 15.406 -18.682 1.00 79.44 105 GLU A O 1
ATOM 848 N N . THR A 1 106 ? 17.938 15.786 -20.650 1.00 77.56 106 THR A N 1
ATOM 849 C CA . THR A 1 106 ? 16.624 16.084 -20.049 1.00 77.56 106 THR A CA 1
ATOM 850 C C . THR A 1 106 ? 16.056 14.903 -19.255 1.00 77.56 106 THR A C 1
ATOM 8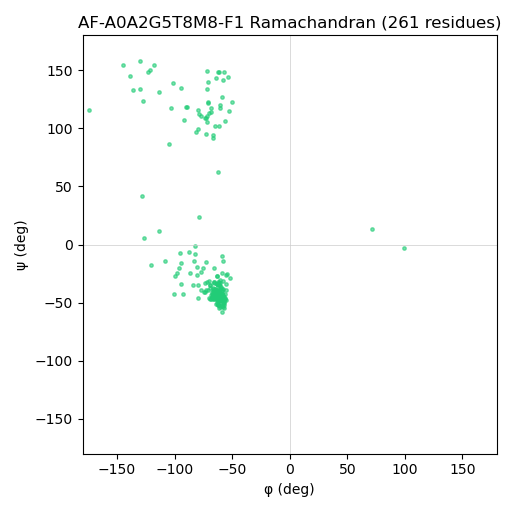52 O O . THR A 1 106 ? 15.398 15.109 -18.233 1.00 77.56 106 THR A O 1
ATOM 855 N N . ILE A 1 107 ? 16.347 13.658 -19.663 1.00 78.38 107 ILE A N 1
ATOM 856 C CA . ILE A 1 107 ? 15.966 12.446 -18.918 1.00 78.38 107 ILE A CA 1
ATOM 857 C C . ILE A 1 107 ? 16.678 12.410 -17.570 1.00 78.38 107 ILE A C 1
ATOM 859 O O . ILE A 1 107 ? 16.036 12.202 -16.542 1.00 78.38 107 ILE A O 1
ATOM 863 N N . LEU A 1 108 ? 18.000 12.586 -17.572 1.00 79.19 108 LEU A N 1
ATOM 864 C CA . LEU A 1 108 ? 18.818 12.468 -16.367 1.00 79.19 108 LEU A CA 1
ATOM 865 C C . LEU A 1 108 ? 18.444 13.530 -15.334 1.00 79.19 108 LEU A C 1
ATOM 867 O O . LEU A 1 108 ? 18.257 13.188 -14.167 1.00 79.19 108 LEU A O 1
ATOM 871 N N . GLU A 1 109 ? 18.247 14.780 -15.758 1.00 83.44 109 GLU A N 1
ATOM 872 C CA . GLU A 1 109 ? 17.784 15.850 -14.869 1.00 83.44 109 GLU A CA 1
ATOM 873 C C . GLU A 1 109 ? 16.385 15.568 -14.312 1.00 83.44 109 GLU A C 1
ATOM 875 O O . GLU A 1 109 ? 16.158 15.691 -13.106 1.00 83.44 109 GLU A O 1
ATOM 880 N N . THR A 1 110 ? 15.450 15.125 -15.159 1.00 82.38 110 THR A N 1
ATOM 881 C CA . THR A 1 110 ? 14.082 14.798 -14.729 1.00 82.38 110 THR A CA 1
ATOM 882 C C . THR A 1 110 ? 14.079 13.657 -13.714 1.00 82.38 110 THR A C 1
ATOM 884 O O . THR A 1 110 ? 13.429 13.751 -12.673 1.00 82.38 110 THR A O 1
ATOM 887 N N . VAL A 1 111 ? 14.828 12.583 -13.983 1.00 81.88 111 VAL A N 1
ATOM 888 C CA . VAL A 1 111 ? 14.952 11.428 -13.084 1.00 81.88 111 VAL A CA 1
ATOM 889 C C . VAL A 1 111 ? 15.627 11.831 -11.776 1.00 81.88 111 VAL A C 1
ATOM 891 O O . VAL A 1 111 ? 15.192 11.386 -10.714 1.00 81.88 111 VAL A O 1
ATOM 894 N N . TYR A 1 112 ? 16.649 12.686 -11.830 1.00 84.38 112 TYR A N 1
ATOM 895 C CA . TYR A 1 112 ? 17.337 13.193 -10.647 1.00 84.38 112 TYR A CA 1
ATOM 896 C C . TYR A 1 112 ? 16.383 13.967 -9.730 1.00 84.38 112 TYR A C 1
ATOM 898 O O . TYR A 1 112 ? 16.233 13.613 -8.559 1.00 84.38 112 TYR A O 1
ATOM 906 N N . TRP A 1 113 ? 15.675 14.968 -10.262 1.00 87.19 113 TRP A N 1
ATOM 907 C CA . TRP A 1 113 ? 14.717 15.757 -9.483 1.00 87.19 113 TRP A CA 1
ATOM 908 C C . TRP A 1 113 ? 13.555 14.913 -8.972 1.00 87.19 113 TRP A C 1
ATOM 910 O O . TRP A 1 113 ? 13.173 15.046 -7.811 1.00 87.19 113 TRP A O 1
ATOM 920 N N . TYR A 1 114 ? 13.031 14.003 -9.797 1.00 86.44 114 TYR A N 1
ATOM 921 C CA . TYR A 1 114 ? 11.993 13.063 -9.384 1.00 86.44 114 TYR A CA 1
ATOM 922 C C . TYR A 1 114 ? 12.443 12.213 -8.190 1.00 86.44 114 TYR A C 1
ATOM 924 O O . TYR A 1 114 ? 11.742 12.163 -7.179 1.00 86.44 114 TYR A O 1
ATOM 932 N N . LYS A 1 115 ? 13.627 11.588 -8.268 1.00 83.25 115 LYS A N 1
ATOM 933 C CA . LYS A 1 115 ? 14.179 10.769 -7.179 1.00 83.25 115 LYS A CA 1
ATOM 934 C C . LYS A 1 115 ? 14.431 11.591 -5.917 1.00 83.25 115 LYS A C 1
ATOM 936 O O . LYS A 1 115 ? 14.108 11.131 -4.825 1.00 83.25 115 LYS A O 1
ATOM 941 N N . LEU A 1 116 ? 14.958 12.808 -6.054 1.00 85.69 116 LEU A N 1
ATOM 942 C CA . LEU A 1 116 ? 15.216 13.707 -4.929 1.00 85.69 116 LEU A CA 1
ATOM 943 C C . LEU A 1 116 ? 13.925 14.105 -4.219 1.00 85.69 116 LEU A C 1
ATOM 945 O O . LEU A 1 116 ? 13.814 13.950 -3.003 1.00 85.69 116 LEU A O 1
ATOM 949 N N . ILE A 1 117 ? 12.931 14.563 -4.976 1.00 88.50 117 ILE A N 1
ATOM 950 C CA . ILE A 1 117 ? 11.631 14.967 -4.444 1.00 88.50 117 ILE A CA 1
ATOM 951 C C . ILE A 1 117 ? 10.945 13.767 -3.779 1.00 88.50 117 ILE A C 1
ATOM 953 O O . ILE A 1 117 ? 10.561 13.851 -2.611 1.00 88.50 117 ILE A O 1
ATOM 957 N N . ASN A 1 118 ? 10.840 12.632 -4.475 1.00 86.19 118 ASN A N 1
ATOM 958 C CA . ASN A 1 118 ? 10.182 11.434 -3.954 1.00 86.19 118 ASN A CA 1
ATOM 959 C C . ASN A 1 118 ? 10.881 10.891 -2.697 1.00 86.19 118 ASN A C 1
ATOM 961 O O . ASN A 1 118 ? 10.211 10.614 -1.703 1.00 86.19 118 ASN A O 1
ATOM 965 N N . GLY A 1 119 ? 12.215 10.813 -2.696 1.00 85.38 119 GLY A N 1
ATOM 966 C CA . GLY A 1 119 ? 13.000 10.366 -1.546 1.00 85.38 119 GLY A CA 1
ATOM 967 C C . GLY A 1 119 ? 12.800 11.260 -0.319 1.00 85.38 119 GLY A C 1
ATOM 968 O O . GLY A 1 119 ? 12.496 10.760 0.767 1.00 85.38 119 GLY A O 1
ATOM 969 N N . VAL A 1 120 ? 12.874 12.586 -0.488 1.00 87.94 120 VAL A N 1
ATOM 970 C CA . VAL A 1 120 ? 12.642 13.556 0.599 1.00 87.94 120 VAL A CA 1
ATOM 971 C C . VAL A 1 120 ? 11.224 13.433 1.155 1.00 87.94 120 VAL A C 1
ATOM 973 O O . VAL A 1 120 ? 11.050 13.337 2.373 1.00 87.94 120 VAL A O 1
ATOM 976 N N . PHE A 1 121 ? 10.206 13.378 0.291 1.00 90.56 121 PHE A N 1
ATOM 977 C CA . PHE A 1 121 ? 8.820 13.225 0.735 1.00 90.56 121 PHE A CA 1
ATOM 978 C C . PHE A 1 121 ? 8.576 11.879 1.421 1.00 90.56 121 PHE A C 1
ATOM 980 O O . PHE A 1 121 ? 7.883 11.841 2.435 1.00 90.56 121 PHE A O 1
ATOM 987 N N . ARG A 1 122 ? 9.174 10.783 0.946 1.00 87.19 122 ARG A N 1
ATOM 988 C CA . ARG A 1 122 ? 9.059 9.462 1.586 1.00 87.19 122 ARG A CA 1
ATOM 989 C C . ARG A 1 122 ? 9.679 9.440 2.976 1.00 87.19 122 ARG A C 1
ATOM 991 O O . ARG A 1 122 ? 9.051 8.932 3.904 1.00 87.19 122 ARG A O 1
ATOM 998 N N . ILE A 1 123 ? 10.864 10.027 3.146 1.00 88.88 123 ILE A N 1
ATOM 999 C CA . ILE A 1 123 ? 11.501 10.167 4.463 1.00 88.88 123 ILE A CA 1
ATOM 1000 C C . ILE A 1 123 ? 10.626 11.026 5.380 1.00 88.88 123 ILE A C 1
ATOM 1002 O O . ILE A 1 123 ? 10.333 10.625 6.508 1.00 88.88 123 ILE A O 1
ATOM 1006 N N . PHE A 1 124 ? 10.152 12.171 4.883 1.00 90.69 124 PHE A N 1
ATOM 1007 C CA . PHE A 1 124 ? 9.269 13.057 5.635 1.00 90.69 124 PHE A CA 1
ATOM 1008 C C . PHE A 1 124 ? 7.996 12.336 6.090 1.00 90.69 124 PHE A C 1
ATOM 1010 O O . PHE A 1 124 ? 7.681 12.350 7.277 1.00 90.69 124 PHE A O 1
ATOM 1017 N N . VAL A 1 125 ? 7.296 11.647 5.185 1.00 90.81 125 VAL A N 1
ATOM 1018 C CA . VAL A 1 125 ? 6.079 10.884 5.498 1.00 90.81 125 VAL A CA 1
ATOM 1019 C C . VAL A 1 125 ? 6.377 9.760 6.493 1.00 90.81 125 VAL A C 1
ATOM 1021 O O . VAL A 1 125 ? 5.619 9.579 7.446 1.00 90.81 125 VAL A O 1
ATOM 1024 N N . SER A 1 126 ? 7.499 9.049 6.342 1.00 90.25 126 SER A N 1
ATOM 1025 C CA . SER A 1 126 ? 7.896 7.971 7.254 1.00 90.25 126 SER A CA 1
ATOM 1026 C C . SER A 1 126 ? 8.151 8.449 8.688 1.00 90.25 126 SER A C 1
ATOM 1028 O O . SER A 1 126 ? 7.988 7.657 9.615 1.00 90.25 126 SER A O 1
ATOM 1030 N N . VAL A 1 127 ? 8.546 9.709 8.891 1.00 90.44 127 VAL A N 1
ATOM 1031 C CA . VAL A 1 127 ? 8.758 10.309 10.221 1.00 90.44 127 VAL A CA 1
ATOM 1032 C C . VAL A 1 127 ? 7.495 11.010 10.727 1.00 90.44 127 VAL A C 1
ATOM 1034 O O . VAL A 1 127 ? 7.116 10.854 11.887 1.00 90.44 127 VAL A O 1
ATOM 1037 N N . ALA A 1 128 ? 6.800 11.749 9.864 1.00 92.06 128 ALA A N 1
ATOM 1038 C CA . ALA A 1 128 ? 5.590 12.480 10.221 1.00 92.06 128 ALA A CA 1
ATOM 1039 C C . ALA A 1 128 ? 4.453 11.532 10.627 1.00 92.06 128 ALA A C 1
ATOM 1041 O O . ALA A 1 128 ? 3.763 11.785 11.615 1.00 92.06 128 ALA A O 1
ATOM 1042 N N . TYR A 1 129 ? 4.280 10.415 9.916 1.00 89.62 129 TYR A N 1
ATOM 1043 C CA . TYR A 1 129 ? 3.217 9.451 10.186 1.00 89.62 129 TYR A CA 1
ATOM 1044 C C . TYR A 1 129 ? 3.243 8.889 11.621 1.00 89.62 129 TYR A C 1
ATOM 1046 O O . TYR A 1 129 ? 2.232 9.030 12.319 1.00 89.62 129 TYR A O 1
ATOM 1054 N N . PRO A 1 130 ? 4.347 8.313 12.144 1.00 90.69 130 PRO A N 1
ATOM 1055 C CA . PRO A 1 130 ? 4.386 7.827 13.525 1.00 90.69 130 PRO A CA 1
ATOM 1056 C C . PRO A 1 130 ? 4.215 8.948 14.560 1.00 90.69 130 PRO A C 1
ATOM 1058 O O . PRO A 1 130 ? 3.561 8.718 15.578 1.00 90.69 130 PRO A O 1
ATOM 1061 N N . ILE A 1 131 ? 4.706 10.167 14.304 1.00 92.06 131 ILE A N 1
ATOM 1062 C CA . ILE A 1 131 ? 4.486 11.321 15.195 1.00 92.06 131 ILE A CA 1
ATOM 1063 C C . ILE A 1 131 ? 2.992 11.651 15.282 1.00 92.06 131 ILE A C 1
ATOM 1065 O O . ILE A 1 131 ? 2.431 11.702 16.379 1.00 92.06 131 ILE A O 1
ATOM 1069 N N . LEU A 1 132 ? 2.324 11.805 14.136 1.00 90.31 132 LEU A N 1
ATOM 1070 C CA . LEU A 1 132 ? 0.879 12.039 14.067 1.00 90.31 132 LEU A CA 1
ATOM 1071 C C . LEU A 1 132 ? 0.099 10.901 14.733 1.00 90.31 132 LEU A C 1
ATOM 1073 O O . LEU A 1 132 ? -0.875 11.146 15.445 1.00 90.31 132 LEU A O 1
ATOM 1077 N N . THR A 1 133 ? 0.561 9.660 14.567 1.00 89.75 133 THR A N 1
ATOM 1078 C CA . THR A 1 133 ? -0.037 8.494 15.222 1.00 89.75 133 THR A CA 1
ATOM 1079 C C . THR A 1 133 ? 0.070 8.594 16.746 1.00 89.75 133 THR A C 1
ATOM 1081 O O . THR A 1 133 ? -0.902 8.340 17.456 1.00 89.75 133 THR A O 1
ATOM 1084 N N . MET A 1 134 ? 1.231 8.984 17.276 1.00 90.44 134 MET A N 1
ATOM 1085 C CA . MET A 1 134 ? 1.431 9.144 18.717 1.00 90.44 134 MET A CA 1
ATOM 1086 C C . MET A 1 134 ? 0.568 10.267 19.294 1.00 90.44 134 MET A C 1
ATOM 1088 O O . MET A 1 134 ? -0.031 10.083 20.356 1.00 90.44 134 MET A O 1
ATOM 1092 N N . LEU A 1 135 ? 0.428 11.385 18.576 1.00 91.62 135 LEU A N 1
ATOM 1093 C CA . LEU A 1 135 ? -0.498 12.461 18.938 1.00 91.62 135 LEU A CA 1
ATOM 1094 C C . LEU A 1 135 ? -1.953 11.970 18.945 1.00 91.62 135 LEU A C 1
ATOM 1096 O O . LEU A 1 135 ? -2.686 12.213 19.904 1.00 91.62 135 LEU A O 1
ATOM 1100 N N . LEU A 1 136 ? -2.359 11.201 17.932 1.00 88.00 136 LEU A N 1
ATOM 1101 C CA . LEU A 1 136 ? -3.690 10.597 17.872 1.00 88.00 136 LEU A CA 1
ATOM 1102 C C . LEU A 1 136 ? -3.928 9.636 19.047 1.00 88.00 136 LEU A C 1
ATOM 1104 O O . LEU A 1 136 ? -4.981 9.676 19.681 1.00 88.00 136 LEU A O 1
ATOM 1108 N N . ILE A 1 137 ? -2.949 8.792 19.384 1.00 88.56 137 ILE A N 1
ATOM 1109 C CA . ILE A 1 137 ? -3.021 7.888 20.541 1.00 88.56 137 ILE A CA 1
ATOM 1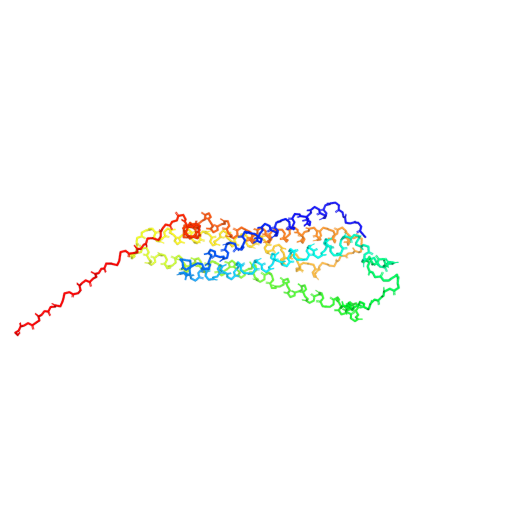110 C C . ILE A 1 137 ? -3.131 8.688 21.840 1.00 88.56 137 ILE A C 1
ATOM 1112 O O . ILE A 1 137 ? -3.905 8.304 22.719 1.00 88.56 137 ILE A O 1
ATOM 1116 N N . PHE A 1 138 ? -2.395 9.792 21.973 1.00 88.94 138 PHE A N 1
ATOM 1117 C CA . PHE A 1 138 ? -2.488 10.678 23.129 1.00 88.94 138 PHE A CA 1
ATOM 1118 C C . PHE A 1 138 ? -3.898 11.262 23.275 1.00 88.94 138 PHE A C 1
ATOM 1120 O O . PHE A 1 138 ? -4.482 11.155 24.354 1.00 88.94 138 PHE A O 1
ATOM 1127 N N . GLU A 1 139 ? -4.491 11.778 22.198 1.00 88.12 139 GLU A N 1
ATOM 1128 C CA . GLU A 1 139 ? -5.859 12.314 22.204 1.00 88.12 139 GLU A CA 1
ATOM 1129 C C . GLU A 1 139 ? -6.911 11.231 22.505 1.00 88.12 139 GLU A C 1
ATOM 1131 O O . GLU A 1 139 ? -7.813 11.423 23.333 1.00 88.12 139 GLU A O 1
ATOM 1136 N N . ILE A 1 140 ? -6.768 10.032 21.928 1.00 84.44 140 ILE A N 1
ATOM 1137 C CA . ILE A 1 140 ? -7.651 8.898 22.236 1.00 84.44 140 ILE A CA 1
ATOM 1138 C C . ILE A 1 140 ? -7.510 8.490 23.711 1.00 84.44 140 ILE A C 1
ATOM 1140 O O . ILE A 1 140 ? -8.518 8.256 24.378 1.00 84.44 140 ILE A O 1
ATOM 1144 N N . ARG A 1 141 ? -6.294 8.450 24.268 1.00 83.56 141 ARG A N 1
ATOM 1145 C CA . ARG A 1 141 ? -6.058 8.116 25.685 1.00 83.56 141 ARG A CA 1
ATOM 1146 C C . ARG A 1 141 ? -6.584 9.186 26.630 1.00 83.56 141 ARG A C 1
ATOM 1148 O O . ARG A 1 141 ? -7.219 8.852 27.631 1.00 83.56 141 ARG A O 1
ATOM 1155 N N . LYS A 1 142 ? -6.355 10.458 26.313 1.00 85.12 142 LYS A N 1
ATOM 1156 C CA . LYS A 1 142 ? -6.869 11.605 27.060 1.00 85.12 142 LYS A CA 1
ATOM 1157 C C . LYS A 1 142 ? -8.391 11.541 27.116 1.00 85.12 142 LYS A C 1
ATOM 1159 O O . LYS A 1 142 ? -8.958 11.483 28.206 1.00 85.12 142 LYS A O 1
ATOM 1164 N N . SER A 1 143 ? -9.048 11.429 25.962 1.00 81.50 143 SER A N 1
ATOM 1165 C CA . SER A 1 143 ? -10.505 11.290 25.894 1.00 81.50 143 SER A CA 1
ATOM 1166 C C . SER A 1 143 ? -11.006 10.030 26.611 1.00 81.50 143 SER A C 1
ATOM 1168 O O . SER A 1 143 ? -12.068 10.070 27.231 1.00 81.50 143 SER A O 1
ATOM 1170 N N . ALA A 1 144 ? -10.264 8.915 26.565 1.00 77.62 144 ALA A N 1
ATOM 1171 C CA . ALA A 1 144 ? -10.610 7.679 27.268 1.00 77.62 144 ALA A CA 1
ATOM 1172 C C . ALA A 1 144 ? -10.532 7.832 28.790 1.00 77.62 144 ALA A C 1
ATOM 1174 O O . ALA A 1 144 ? -11.388 7.295 29.480 1.00 77.62 144 ALA A O 1
ATOM 1175 N N . LYS A 1 145 ? -9.553 8.578 29.315 1.00 78.69 145 LYS A N 1
ATOM 1176 C CA . LYS A 1 145 ? -9.408 8.861 30.753 1.00 78.69 145 LYS A CA 1
ATOM 1177 C C . LYS A 1 145 ? -10.506 9.791 31.275 1.00 78.69 145 LYS A C 1
ATOM 1179 O O . LYS A 1 145 ? -10.955 9.635 32.406 1.00 78.69 145 LYS A O 1
ATOM 1184 N N . PHE A 1 146 ? -10.954 10.747 30.461 1.00 76.38 146 PHE A N 1
ATOM 1185 C CA . PHE A 1 146 ? -12.138 11.550 30.783 1.00 76.38 146 PHE A CA 1
ATOM 1186 C C . PHE A 1 146 ? -13.405 10.694 30.763 1.00 76.38 146 PHE A C 1
ATOM 1188 O O . PHE A 1 146 ? -14.190 10.733 31.706 1.00 76.38 146 PHE A O 1
ATOM 1195 N N . ALA A 1 147 ? -13.560 9.852 29.738 1.00 70.88 147 ALA A N 1
ATOM 1196 C CA . ALA A 1 147 ? -14.681 8.930 29.645 1.00 70.88 147 ALA A CA 1
ATOM 1197 C C . ALA A 1 147 ? -14.678 7.893 30.778 1.00 70.88 147 ALA A C 1
ATOM 1199 O O . ALA A 1 147 ? -15.735 7.627 31.315 1.00 70.88 147 ALA A O 1
ATOM 1200 N N . SER A 1 148 ? -13.540 7.343 31.210 1.00 70.62 148 SER A N 1
ATOM 1201 C CA . SER A 1 148 ? -13.493 6.307 32.258 1.00 70.62 148 SER A CA 1
ATOM 1202 C C . SER A 1 148 ? -13.939 6.798 33.635 1.00 70.62 148 SER A C 1
ATOM 1204 O O . SER A 1 148 ? -14.278 5.988 34.488 1.00 70.62 148 SER A O 1
ATOM 1206 N N . LYS A 1 149 ? -13.917 8.116 33.871 1.00 72.38 149 LYS A N 1
ATOM 1207 C CA . LYS A 1 149 ? -14.460 8.726 35.093 1.00 72.38 149 LYS A CA 1
ATOM 1208 C C . LYS A 1 149 ? -15.983 8.904 35.045 1.00 72.38 149 LYS A C 1
ATOM 1210 O O . LYS A 1 149 ? -16.587 9.073 36.095 1.00 72.38 149 LYS A O 1
ATOM 1215 N N . ALA A 1 150 ? -16.586 8.878 33.854 1.00 67.25 150 ALA A N 1
ATOM 1216 C CA . ALA A 1 150 ? -18.009 9.156 33.624 1.00 67.25 150 ALA A CA 1
ATOM 1217 C C . ALA A 1 150 ? -18.794 7.983 32.986 1.00 67.25 150 ALA A C 1
ATOM 1219 O O . ALA A 1 150 ? -20.018 7.965 33.029 1.00 67.25 150 ALA A O 1
ATOM 1220 N N . LEU A 1 151 ? -18.113 7.009 32.375 1.00 64.75 151 LEU A N 1
ATOM 1221 C CA . LEU A 1 151 ? -18.644 5.872 31.615 1.00 64.75 151 LEU A CA 1
ATOM 1222 C C . LEU A 1 151 ? -18.008 4.559 32.090 1.00 64.75 151 LEU A C 1
ATOM 1224 O O . LEU A 1 151 ? -16.898 4.530 32.615 1.00 64.75 151 LEU A O 1
ATOM 1228 N N . ASN A 1 152 ? -18.710 3.458 31.819 1.00 71.19 152 ASN A N 1
ATOM 1229 C CA . ASN A 1 152 ? -18.314 2.090 32.157 1.00 71.19 152 ASN A CA 1
ATOM 1230 C C . ASN A 1 152 ? -16.898 1.719 31.644 1.00 71.19 152 ASN A C 1
ATOM 1232 O O . ASN A 1 152 ? -16.517 2.086 30.526 1.00 71.19 152 ASN A O 1
ATOM 1236 N N . SER A 1 153 ? -16.153 0.921 32.422 1.00 75.75 153 SER A N 1
ATOM 1237 C CA . SER A 1 153 ? -14.785 0.441 32.141 1.00 75.75 153 SER A CA 1
ATOM 1238 C C . SER A 1 153 ? -14.635 -0.214 30.760 1.00 75.75 153 SER A C 1
ATOM 1240 O O . SER A 1 153 ? -13.593 -0.092 30.113 1.00 75.75 153 SER A O 1
ATOM 1242 N N . ARG A 1 154 ? -15.713 -0.811 30.242 1.00 77.38 154 ARG A N 1
ATOM 1243 C CA . ARG A 1 154 ? -15.786 -1.393 28.893 1.00 77.38 154 ARG A CA 1
ATOM 1244 C C . ARG A 1 154 ? -15.424 -0.411 27.770 1.00 77.38 154 ARG A C 1
ATOM 1246 O O . ARG A 1 154 ? -14.737 -0.796 26.826 1.00 77.38 154 ARG A O 1
ATOM 1253 N N . ASN A 1 155 ? -15.843 0.853 27.866 1.00 75.12 155 ASN A N 1
ATOM 1254 C CA . ASN A 1 155 ? -15.551 1.862 26.838 1.00 75.12 155 ASN A CA 1
ATOM 1255 C C . ASN A 1 155 ? -14.078 2.288 26.852 1.00 75.12 155 ASN A C 1
ATOM 1257 O O . ASN A 1 155 ? -13.510 2.610 25.806 1.00 75.12 155 ASN A O 1
ATOM 1261 N N . TYR A 1 156 ? -13.454 2.279 28.031 1.00 78.88 156 TYR A N 1
ATOM 1262 C CA . TYR A 1 156 ? -12.024 2.523 28.179 1.00 78.88 156 TYR A CA 1
ATOM 1263 C C . TYR A 1 156 ? -11.204 1.396 27.537 1.00 78.88 156 TYR A C 1
ATOM 1265 O O . TYR A 1 156 ? -10.305 1.671 26.739 1.00 78.88 156 TYR A O 1
ATOM 1273 N N . GLU A 1 157 ? -11.555 0.134 27.807 1.00 81.56 157 GLU A N 1
ATOM 1274 C CA . GLU A 1 157 ? -10.893 -1.021 27.191 1.00 81.56 157 GLU A CA 1
ATOM 1275 C C . GLU A 1 157 ? -10.994 -1.010 25.666 1.00 81.56 157 GLU A C 1
ATOM 1277 O O . GLU A 1 157 ? -10.012 -1.293 24.980 1.00 81.56 157 GLU A O 1
ATOM 1282 N N . GLU A 1 158 ? -12.163 -0.675 25.120 1.00 79.94 158 GLU A N 1
ATOM 1283 C CA . GLU A 1 158 ? -12.363 -0.630 23.674 1.00 79.94 158 GLU A CA 1
ATOM 1284 C C . GLU A 1 158 ? -11.453 0.418 23.017 1.00 79.94 158 GLU A C 1
ATOM 1286 O O . GLU A 1 158 ? -10.768 0.117 22.040 1.00 79.94 158 GLU A O 1
ATOM 1291 N N . ARG A 1 159 ? -11.348 1.617 23.608 1.00 80.62 159 ARG A N 1
ATOM 1292 C CA . ARG A 1 159 ? -10.425 2.665 23.138 1.00 80.62 159 ARG A CA 1
ATOM 1293 C C . ARG A 1 159 ? -8.964 2.242 23.255 1.00 80.62 159 ARG A C 1
ATOM 1295 O O . ARG A 1 159 ? -8.184 2.511 22.346 1.00 80.62 159 ARG A O 1
ATOM 1302 N N . HIS A 1 160 ? -8.591 1.547 24.330 1.00 82.88 160 HIS A N 1
ATOM 1303 C CA . HIS A 1 160 ? -7.239 1.016 24.490 1.00 82.88 160 HIS A CA 1
ATOM 1304 C C . HIS A 1 160 ? -6.896 -0.022 23.408 1.00 82.88 160 HIS A C 1
ATOM 1306 O O . HIS A 1 160 ? -5.802 0.016 22.843 1.00 82.88 160 HIS A O 1
ATOM 1312 N N . ARG A 1 161 ? -7.834 -0.918 23.067 1.00 83.62 161 ARG A N 1
ATOM 1313 C CA . ARG A 1 161 ? -7.669 -1.876 21.959 1.00 83.62 161 ARG A CA 1
ATOM 1314 C C . ARG A 1 161 ? -7.507 -1.154 20.620 1.00 83.62 161 ARG A C 1
ATOM 1316 O O . ARG A 1 161 ? -6.617 -1.523 19.861 1.00 83.62 161 ARG A O 1
ATOM 1323 N N . THR A 1 162 ? -8.277 -0.093 20.371 1.00 84.75 162 THR A N 1
ATOM 1324 C CA . THR A 1 162 ? -8.125 0.755 19.177 1.00 84.75 162 THR A CA 1
ATOM 1325 C C . THR A 1 162 ? -6.760 1.442 19.130 1.00 84.75 162 THR A C 1
ATOM 1327 O O . THR A 1 162 ? -6.104 1.398 18.096 1.00 84.75 162 THR A O 1
ATOM 1330 N N . CYS A 1 163 ? -6.271 2.008 20.239 1.00 86.25 163 CYS A N 1
ATOM 1331 C CA . CYS A 1 163 ? -4.912 2.558 20.300 1.00 86.25 163 CYS A CA 1
ATOM 1332 C C . CYS A 1 163 ? -3.853 1.511 19.953 1.00 86.25 163 CYS A C 1
ATOM 1334 O O . CYS A 1 163 ? -2.940 1.799 19.186 1.00 86.25 163 CYS A O 1
ATOM 1336 N N . ARG A 1 164 ? -3.973 0.298 20.506 1.00 87.69 164 ARG A N 1
ATOM 1337 C CA . ARG A 1 164 ? -3.045 -0.799 20.213 1.00 87.69 164 ARG A CA 1
ATOM 1338 C C . ARG A 1 164 ? -3.097 -1.200 18.740 1.00 87.69 164 ARG A C 1
ATOM 1340 O O . ARG A 1 164 ? -2.050 -1.408 18.146 1.00 87.69 164 ARG A O 1
ATOM 1347 N N . MET A 1 165 ? -4.292 -1.271 18.158 1.00 88.25 165 MET A N 1
ATOM 1348 C CA . MET A 1 165 ? -4.483 -1.542 16.734 1.00 88.25 165 MET A CA 1
ATOM 1349 C C . MET A 1 165 ? -3.776 -0.492 15.871 1.00 88.25 165 MET A C 1
ATOM 1351 O O . MET A 1 165 ? -2.949 -0.855 15.047 1.00 88.25 165 MET A O 1
ATOM 1355 N N . ILE A 1 166 ? -4.042 0.796 16.112 1.00 88.44 166 ILE A N 1
ATOM 1356 C CA . ILE A 1 166 ? -3.415 1.909 15.385 1.00 88.44 166 ILE A CA 1
ATOM 1357 C C . ILE A 1 166 ? -1.885 1.864 15.527 1.00 88.44 166 ILE A C 1
ATOM 1359 O O . ILE A 1 166 ? -1.175 2.013 14.543 1.00 88.44 166 ILE A O 1
ATOM 1363 N N . LEU A 1 167 ? -1.369 1.605 16.732 1.00 89.50 167 LEU A N 1
ATOM 1364 C CA . LEU A 1 167 ? 0.072 1.519 16.978 1.00 89.50 167 LEU A CA 1
ATOM 1365 C C . LEU A 1 167 ? 0.727 0.382 16.183 1.00 89.50 167 LEU A C 1
ATOM 1367 O O . LEU A 1 167 ? 1.776 0.588 15.582 1.00 89.50 167 LEU A O 1
ATOM 1371 N N . VAL A 1 168 ? 0.105 -0.802 16.156 1.00 90.00 168 VAL A N 1
ATOM 1372 C CA . VAL A 1 168 ? 0.603 -1.950 15.380 1.00 90.00 168 VAL A CA 1
ATOM 1373 C C . VAL A 1 168 ? 0.621 -1.631 13.885 1.00 90.00 168 VAL A C 1
ATOM 1375 O O . VAL A 1 168 ? 1.628 -1.887 13.231 1.00 90.00 168 VAL A O 1
ATOM 1378 N N . MET A 1 169 ? -0.444 -1.017 13.360 1.00 88.50 169 MET A N 1
ATOM 1379 C CA . MET A 1 169 ? -0.489 -0.570 11.961 1.00 88.50 169 MET A CA 1
ATOM 1380 C C . MET A 1 169 ? 0.651 0.398 11.641 1.00 88.50 169 MET A C 1
ATOM 1382 O O . MET A 1 169 ? 1.322 0.247 10.625 1.00 88.50 169 MET A O 1
ATOM 1386 N N . SER A 1 170 ? 0.912 1.364 12.525 1.00 90.69 170 SER A N 1
ATOM 1387 C CA . SER A 1 170 ? 1.959 2.355 12.284 1.00 90.69 170 SER A CA 1
ATOM 1388 C C . SER A 1 170 ? 3.368 1.791 12.354 1.00 90.69 170 SER A C 1
ATOM 1390 O O . SER A 1 170 ? 4.235 2.254 11.618 1.00 90.69 170 SER A O 1
ATOM 1392 N N . ILE A 1 171 ? 3.610 0.772 13.181 1.00 91.19 171 ILE A N 1
ATOM 1393 C CA . ILE A 1 171 ? 4.895 0.064 13.185 1.00 91.19 171 ILE A CA 1
ATOM 1394 C C . ILE A 1 171 ? 5.125 -0.625 11.837 1.00 91.19 171 ILE A C 1
ATOM 1396 O O . ILE A 1 171 ? 6.196 -0.461 11.254 1.00 91.19 171 ILE A O 1
ATOM 1400 N N . PHE A 1 172 ? 4.131 -1.349 11.314 1.00 91.50 172 PHE A N 1
ATOM 1401 C CA . PHE A 1 172 ? 4.261 -2.004 10.009 1.00 91.50 172 PHE A CA 1
ATOM 1402 C C . PHE A 1 172 ? 4.464 -1.002 8.873 1.00 91.50 172 PHE A C 1
ATOM 1404 O O . PHE A 1 172 ? 5.334 -1.215 8.029 1.00 91.50 172 PHE A O 1
ATOM 1411 N N . PHE A 1 173 ? 3.761 0.132 8.911 1.00 89.75 173 PHE A N 1
ATOM 1412 C CA . PHE A 1 173 ? 3.954 1.207 7.943 1.00 89.75 173 PHE A CA 1
ATOM 1413 C C . PHE A 1 173 ? 5.396 1.730 7.928 1.00 89.75 173 PHE A C 1
ATOM 1415 O O . PHE A 1 173 ? 5.979 1.886 6.855 1.00 89.75 173 PHE A O 1
ATOM 1422 N N . VAL A 1 174 ? 5.990 1.981 9.102 1.00 90.75 174 VAL A N 1
ATOM 1423 C CA . VAL A 1 174 ? 7.378 2.463 9.209 1.00 90.75 174 VAL A CA 1
ATOM 1424 C C . VAL A 1 174 ? 8.362 1.408 8.706 1.00 90.75 174 VAL A C 1
ATOM 1426 O O . VAL A 1 174 ? 9.271 1.747 7.954 1.00 90.75 174 VAL A O 1
ATOM 1429 N N . ILE A 1 175 ? 8.163 0.132 9.053 1.00 89.62 175 ILE A N 1
ATOM 1430 C CA . ILE A 1 175 ? 9.013 -0.971 8.576 1.00 89.62 175 ILE A CA 1
ATOM 1431 C C . ILE A 1 175 ? 8.965 -1.087 7.046 1.00 89.62 175 ILE A C 1
ATOM 1433 O O . ILE A 1 175 ? 9.994 -1.336 6.425 1.00 89.62 175 ILE A O 1
ATOM 1437 N N . ALA A 1 176 ? 7.798 -0.885 6.433 1.00 88.75 176 ALA A N 1
ATOM 1438 C CA . ALA A 1 176 ? 7.648 -0.945 4.982 1.00 88.75 176 ALA A CA 1
ATOM 1439 C C . ALA A 1 176 ? 8.180 0.313 4.267 1.00 88.75 176 ALA A C 1
ATOM 1441 O O . ALA A 1 176 ? 8.789 0.206 3.204 1.00 88.75 176 ALA A O 1
ATOM 1442 N N . SER A 1 177 ? 7.970 1.502 4.841 1.00 85.69 177 SER A N 1
ATOM 1443 C CA . SER A 1 177 ? 8.206 2.782 4.152 1.00 85.69 177 SER A CA 1
ATOM 1444 C C . SER A 1 177 ? 9.586 3.391 4.413 1.00 85.69 177 SER A C 1
ATOM 1446 O O . SER A 1 177 ? 10.155 4.013 3.514 1.00 85.69 177 SER A O 1
ATOM 1448 N N . ALA A 1 178 ? 10.153 3.215 5.612 1.00 87.00 178 ALA A N 1
ATOM 1449 C CA . ALA A 1 178 ? 11.432 3.828 5.978 1.00 87.00 178 ALA A CA 1
ATOM 1450 C C . ALA A 1 178 ? 12.618 3.312 5.138 1.00 87.00 178 ALA A C 1
ATOM 1452 O O . ALA A 1 178 ? 13.388 4.145 4.651 1.00 87.00 178 ALA A O 1
ATOM 1453 N N . PRO A 1 179 ? 12.765 1.989 4.887 1.00 86.75 179 PRO A N 1
ATOM 1454 C CA . PRO A 1 179 ? 13.847 1.484 4.039 1.00 86.75 179 PRO A CA 1
ATOM 1455 C C . PRO A 1 179 ? 13.759 2.018 2.606 1.00 86.75 179 PRO A C 1
ATOM 1457 O O . PRO A 1 179 ? 14.786 2.314 2.003 1.00 86.75 179 PRO A O 1
ATOM 1460 N N . ALA A 1 180 ? 12.537 2.197 2.089 1.00 82.62 180 ALA A N 1
ATOM 1461 C CA . ALA A 1 180 ? 12.285 2.740 0.756 1.00 82.62 180 ALA A CA 1
ATOM 1462 C C . ALA A 1 180 ? 12.819 4.167 0.605 1.00 82.62 180 ALA A C 1
ATOM 1464 O O . ALA A 1 180 ? 13.615 4.443 -0.290 1.00 82.62 180 ALA A O 1
ATOM 1465 N N . GLY A 1 181 ? 12.398 5.066 1.502 1.00 80.69 181 GLY A N 1
ATOM 1466 C CA . GLY A 1 181 ? 12.799 6.472 1.450 1.00 80.69 181 GLY A CA 1
ATOM 1467 C C . GLY A 1 181 ? 14.303 6.651 1.641 1.00 80.69 181 GLY A C 1
ATOM 1468 O O . GLY A 1 181 ? 14.928 7.431 0.928 1.00 80.69 181 GLY A O 1
ATOM 1469 N N . PHE A 1 182 ? 14.899 5.886 2.560 1.00 81.94 182 PHE A N 1
ATOM 1470 C CA . PHE A 1 182 ? 16.339 5.940 2.803 1.00 81.94 182 PHE A CA 1
ATOM 1471 C C . PHE A 1 182 ? 17.154 5.482 1.587 1.00 81.94 182 PHE A C 1
ATOM 1473 O O . PHE A 1 182 ? 18.133 6.128 1.222 1.00 81.94 182 PHE A O 1
ATOM 1480 N N . LEU A 1 183 ? 16.733 4.398 0.933 1.00 79.75 183 LEU A N 1
ATOM 1481 C CA . LEU A 1 183 ? 17.440 3.837 -0.213 1.00 79.75 183 LEU A CA 1
ATOM 1482 C C . LEU A 1 183 ? 17.417 4.766 -1.430 1.00 79.75 183 LEU A C 1
ATOM 1484 O O . LEU A 1 183 ? 18.456 4.995 -2.041 1.00 79.75 183 LEU A O 1
ATOM 1488 N N . GLU A 1 184 ? 16.254 5.329 -1.759 1.00 74.94 184 GLU A N 1
ATOM 1489 C CA . GLU A 1 184 ? 16.121 6.288 -2.864 1.00 74.94 184 GLU A CA 1
ATOM 1490 C C . GLU A 1 184 ? 16.950 7.555 -2.628 1.00 74.94 184 GLU A C 1
ATOM 1492 O O . GLU A 1 184 ? 17.535 8.094 -3.565 1.00 74.94 184 GLU A O 1
ATOM 1497 N N . TYR A 1 185 ? 17.049 8.004 -1.374 1.00 77.19 185 TYR A N 1
ATOM 1498 C CA . TYR A 1 185 ? 17.867 9.156 -1.015 1.00 77.19 185 TYR A CA 1
ATOM 1499 C C . TYR A 1 185 ? 19.368 8.856 -1.121 1.00 77.19 185 TYR A C 1
ATOM 1501 O O . TYR A 1 185 ? 20.103 9.635 -1.722 1.00 77.19 185 TYR A O 1
ATOM 1509 N N . LEU A 1 186 ? 19.838 7.715 -0.599 1.00 76.06 186 LEU A N 1
ATOM 1510 C CA . LEU A 1 186 ? 21.254 7.331 -0.685 1.00 76.06 186 LEU A CA 1
ATOM 1511 C C . LEU A 1 186 ? 21.750 7.183 -2.129 1.00 76.06 186 LEU A C 1
ATOM 1513 O O . LEU A 1 186 ? 22.900 7.519 -2.412 1.00 76.06 186 LEU A O 1
ATOM 1517 N N . GLN A 1 187 ? 20.889 6.733 -3.046 1.00 69.75 187 GLN A N 1
ATOM 1518 C CA . GLN A 1 187 ? 21.224 6.613 -4.469 1.00 69.75 187 GLN A CA 1
ATOM 1519 C C . GLN A 1 187 ? 21.644 7.934 -5.120 1.00 69.75 187 GLN A C 1
ATOM 1521 O O . GLN A 1 187 ? 22.346 7.906 -6.124 1.00 69.75 187 GLN A O 1
ATOM 1526 N N . LEU A 1 188 ? 21.221 9.081 -4.584 1.00 69.50 188 LEU A N 1
ATOM 1527 C CA . LEU A 1 188 ? 21.575 10.390 -5.139 1.00 69.50 188 LEU A CA 1
ATOM 1528 C C . LEU A 1 188 ? 23.005 10.815 -4.783 1.00 69.50 188 LEU A C 1
ATOM 1530 O O . LEU A 1 188 ? 23.587 11.627 -5.495 1.00 69.50 188 LEU A O 1
ATOM 1534 N N . PHE A 1 189 ? 23.568 10.272 -3.699 1.00 67.50 189 PHE A N 1
ATOM 1535 C CA . PHE A 1 189 ? 24.876 10.676 -3.167 1.00 67.50 189 PHE A CA 1
ATOM 1536 C C . PHE A 1 189 ? 25.974 9.631 -3.381 1.00 67.50 189 PHE A C 1
ATOM 1538 O O . PHE A 1 189 ? 27.154 9.943 -3.227 1.00 67.50 189 PHE A O 1
ATOM 1545 N N . ALA A 1 190 ? 25.610 8.396 -3.728 1.00 64.81 190 ALA A N 1
ATOM 1546 C CA . ALA A 1 190 ? 26.569 7.337 -3.992 1.00 64.81 190 ALA A CA 1
ATOM 1547 C C . ALA A 1 190 ? 27.135 7.453 -5.421 1.00 64.81 190 ALA A C 1
ATOM 1549 O O . ALA A 1 190 ? 26.535 6.981 -6.384 1.00 64.81 190 ALA A O 1
ATOM 1550 N N . THR A 1 191 ? 28.309 8.069 -5.569 1.00 52.16 191 THR A N 1
ATOM 1551 C CA . THR A 1 191 ? 29.115 8.008 -6.798 1.00 52.16 191 THR A CA 1
ATOM 1552 C C . THR A 1 191 ? 29.879 6.685 -6.827 1.00 52.16 191 THR A C 1
ATOM 1554 O O . THR A 1 191 ? 30.706 6.428 -5.954 1.00 52.16 191 THR A O 1
ATOM 1557 N N . ILE A 1 192 ? 29.597 5.800 -7.791 1.00 54.03 192 ILE A N 1
ATOM 1558 C CA . ILE A 1 192 ? 30.220 4.466 -7.823 1.00 54.03 192 ILE A CA 1
ATOM 1559 C C . ILE A 1 192 ? 30.818 4.147 -9.200 1.00 54.03 192 ILE A C 1
ATOM 1561 O O . ILE A 1 192 ? 30.194 4.360 -10.236 1.00 54.03 192 ILE A O 1
ATOM 1565 N N . GLU A 1 193 ? 32.052 3.632 -9.186 1.00 53.00 193 GLU A N 1
ATOM 1566 C CA . GLU A 1 193 ? 32.854 3.248 -10.354 1.00 53.00 193 GLU A CA 1
ATOM 1567 C C . GLU A 1 193 ? 32.234 2.141 -11.228 1.00 53.00 193 GLU A C 1
ATOM 1569 O O . GLU A 1 193 ? 31.621 1.185 -10.747 1.00 53.00 193 GLU A O 1
ATOM 1574 N N . TYR A 1 194 ? 32.529 2.222 -12.533 1.00 51.78 194 TYR A N 1
ATOM 1575 C CA . TYR A 1 194 ? 31.888 1.491 -13.636 1.00 51.78 194 TYR A CA 1
ATOM 1576 C C . TYR A 1 194 ? 31.834 -0.047 -13.537 1.00 51.78 194 TYR A C 1
ATOM 1578 O O . TYR A 1 194 ? 30.947 -0.661 -14.123 1.00 51.78 194 TYR A O 1
ATOM 1586 N N . LYS A 1 195 ? 32.751 -0.699 -12.809 1.00 47.34 195 LYS A N 1
ATOM 1587 C CA . LYS A 1 195 ? 32.775 -2.173 -12.663 1.00 47.34 195 LYS A CA 1
ATOM 1588 C C . LYS A 1 195 ? 31.904 -2.699 -11.520 1.00 47.34 195 LYS A C 1
ATOM 1590 O O . LYS A 1 195 ? 31.450 -3.838 -11.586 1.00 47.34 195 LYS A O 1
ATOM 1595 N N . SER A 1 196 ? 31.636 -1.873 -10.512 1.00 55.66 196 SER A N 1
ATOM 1596 C CA . SER A 1 196 ? 30.723 -2.190 -9.408 1.00 55.66 196 SER A CA 1
ATOM 1597 C C . SER A 1 196 ? 29.257 -1.924 -9.777 1.00 55.66 196 SER A C 1
ATOM 1599 O O . SER A 1 196 ? 28.362 -2.425 -9.099 1.00 55.66 196 SER A O 1
ATOM 1601 N N . ILE A 1 197 ? 29.015 -1.195 -10.878 1.00 54.59 197 ILE A N 1
ATOM 1602 C CA . ILE A 1 197 ? 27.688 -0.805 -11.383 1.00 54.59 197 ILE A CA 1
ATOM 1603 C C . ILE A 1 197 ? 26.773 -2.013 -11.602 1.00 54.59 197 ILE A C 1
ATOM 1605 O O . ILE A 1 197 ? 25.665 -2.015 -11.094 1.00 54.59 197 ILE A O 1
ATOM 1609 N N . LEU A 1 198 ? 27.224 -3.085 -12.266 1.00 49.47 198 LEU A N 1
ATOM 1610 C CA . LEU A 1 198 ? 26.314 -4.186 -12.623 1.00 49.47 198 LEU A CA 1
ATOM 1611 C C . LEU A 1 198 ? 25.829 -4.994 -11.401 1.00 49.47 198 LEU A C 1
ATOM 1613 O O . LEU A 1 198 ? 24.672 -5.412 -11.340 1.00 49.47 198 LEU A O 1
ATOM 1617 N N . PHE A 1 199 ? 26.709 -5.212 -10.416 1.00 50.69 199 PHE A N 1
ATOM 1618 C CA . PHE A 1 199 ? 26.370 -5.927 -9.179 1.00 50.69 199 PHE A CA 1
ATOM 1619 C C . PHE A 1 199 ? 25.498 -5.069 -8.258 1.00 50.69 199 PHE A C 1
ATOM 1621 O O . PHE A 1 199 ? 24.531 -5.569 -7.682 1.00 50.69 199 PHE A O 1
ATOM 1628 N N . LEU A 1 200 ? 25.803 -3.773 -8.156 1.00 58.25 200 LEU A N 1
ATOM 1629 C CA . LEU A 1 200 ? 25.017 -2.835 -7.363 1.00 58.25 200 LEU A CA 1
ATOM 1630 C C . LEU A 1 200 ? 23.664 -2.537 -7.994 1.00 58.25 200 LEU A C 1
ATOM 1632 O O . LEU A 1 200 ? 22.689 -2.525 -7.257 1.00 58.25 200 LEU A O 1
ATOM 1636 N N . ASP A 1 201 ? 23.565 -2.409 -9.317 1.00 60.91 201 ASP A N 1
ATOM 1637 C CA . ASP A 1 201 ? 22.287 -2.259 -10.016 1.00 60.91 201 ASP A CA 1
ATOM 1638 C C . ASP A 1 201 ? 21.412 -3.500 -9.812 1.00 60.91 201 ASP A C 1
ATOM 1640 O O . ASP A 1 201 ? 20.242 -3.377 -9.461 1.00 60.91 201 ASP A O 1
ATOM 1644 N N . THR A 1 202 ? 21.979 -4.707 -9.916 1.00 63.97 202 THR A N 1
ATOM 1645 C CA . THR A 1 202 ? 21.228 -5.957 -9.686 1.00 63.97 202 THR A CA 1
ATOM 1646 C C . THR A 1 202 ? 20.752 -6.084 -8.233 1.00 63.97 202 THR A C 1
ATOM 1648 O O . THR A 1 202 ? 19.592 -6.423 -7.979 1.00 63.97 202 THR A O 1
ATOM 1651 N N . PHE A 1 203 ? 21.619 -5.790 -7.258 1.00 70.56 203 PHE A N 1
ATOM 1652 C CA . PHE A 1 203 ? 21.260 -5.789 -5.836 1.00 70.56 203 PHE A CA 1
ATOM 1653 C C . PHE A 1 203 ? 20.212 -4.717 -5.520 1.00 70.56 203 PHE A C 1
ATOM 1655 O O . PHE A 1 203 ? 19.251 -4.973 -4.796 1.00 70.56 203 PHE A O 1
ATOM 1662 N N . GLN A 1 204 ? 20.366 -3.533 -6.107 1.00 70.31 204 GLN A N 1
ATOM 1663 C CA . GLN A 1 204 ? 19.465 -2.403 -5.952 1.00 70.31 204 GLN A CA 1
ATOM 1664 C C . GLN A 1 204 ? 18.077 -2.708 -6.513 1.00 70.31 204 GLN A C 1
ATOM 1666 O O . GLN A 1 204 ? 17.076 -2.433 -5.853 1.00 70.31 204 GLN A O 1
ATOM 1671 N N . ILE A 1 205 ? 18.008 -3.313 -7.696 1.00 71.50 205 ILE A N 1
ATOM 1672 C CA . ILE A 1 205 ? 16.764 -3.778 -8.310 1.00 71.50 205 ILE A CA 1
ATOM 1673 C C . ILE A 1 205 ? 16.079 -4.799 -7.390 1.00 71.50 205 ILE A C 1
ATOM 1675 O O . ILE A 1 205 ? 14.905 -4.636 -7.051 1.00 71.50 205 ILE A O 1
ATOM 1679 N N . CYS A 1 206 ? 16.821 -5.796 -6.893 1.00 74.25 206 CYS A N 1
ATOM 1680 C CA . CYS A 1 206 ? 16.288 -6.784 -5.952 1.00 74.25 206 CYS A CA 1
ATOM 1681 C C . CYS A 1 206 ? 15.762 -6.136 -4.661 1.00 74.25 206 CYS A C 1
ATOM 1683 O O . CYS A 1 206 ? 14.686 -6.498 -4.181 1.00 74.25 206 CYS A O 1
ATOM 1685 N N . LEU A 1 207 ? 16.487 -5.159 -4.110 1.00 80.00 207 LEU A N 1
ATOM 1686 C CA . LEU A 1 207 ? 16.105 -4.457 -2.888 1.00 80.00 207 LEU A CA 1
ATOM 1687 C C . LEU A 1 207 ? 14.856 -3.589 -3.096 1.00 80.00 207 LEU A C 1
ATOM 1689 O O . LEU A 1 207 ? 13.956 -3.607 -2.258 1.00 80.00 207 LEU A O 1
ATOM 1693 N N . THR A 1 208 ? 14.746 -2.890 -4.228 1.00 78.62 208 THR A N 1
ATOM 1694 C CA . THR A 1 208 ? 13.546 -2.123 -4.593 1.00 78.62 208 THR A CA 1
ATOM 1695 C C . THR A 1 208 ? 12.321 -3.029 -4.719 1.00 78.62 208 THR A C 1
ATOM 1697 O O . THR A 1 208 ? 11.258 -2.707 -4.182 1.00 78.62 208 THR A O 1
ATOM 1700 N N . TYR A 1 209 ? 12.451 -4.194 -5.360 1.00 80.31 209 TYR A N 1
ATOM 1701 C CA . TYR A 1 209 ? 11.351 -5.155 -5.439 1.00 80.31 209 TYR A CA 1
ATOM 1702 C C . TYR A 1 209 ? 10.975 -5.737 -4.071 1.00 80.31 209 TYR A C 1
ATOM 1704 O O . TYR A 1 209 ? 9.790 -5.845 -3.758 1.00 80.31 209 TYR A O 1
ATOM 1712 N N . PHE A 1 210 ? 11.958 -6.059 -3.227 1.00 83.19 210 PHE A N 1
ATOM 1713 C CA . PHE A 1 210 ? 11.710 -6.528 -1.862 1.00 83.19 210 PHE A CA 1
ATOM 1714 C C . PHE A 1 210 ? 10.956 -5.485 -1.023 1.00 83.19 210 PHE A C 1
ATOM 1716 O O . PHE A 1 210 ? 9.995 -5.806 -0.326 1.00 83.19 210 PHE A O 1
ATOM 1723 N N . ILE A 1 211 ? 11.339 -4.215 -1.133 1.00 84.81 211 ILE A N 1
ATOM 1724 C CA . ILE A 1 211 ? 10.644 -3.105 -0.477 1.00 84.81 211 ILE A CA 1
ATOM 1725 C C . ILE A 1 211 ? 9.207 -2.978 -0.995 1.00 84.81 211 ILE A C 1
ATOM 1727 O O . ILE A 1 211 ? 8.282 -2.817 -0.201 1.00 84.81 211 ILE A O 1
ATOM 1731 N N . SER A 1 212 ? 8.992 -3.112 -2.305 1.00 83.31 212 SER A N 1
ATOM 1732 C CA . SER A 1 212 ? 7.643 -3.122 -2.881 1.00 83.31 212 SER A CA 1
ATOM 1733 C C . SER A 1 212 ? 6.780 -4.256 -2.312 1.00 83.31 212 SER A C 1
ATOM 1735 O O . SER A 1 212 ? 5.616 -4.045 -1.966 1.00 83.31 212 SER A O 1
ATOM 1737 N N . VAL A 1 213 ? 7.362 -5.445 -2.117 1.00 85.38 213 VAL A N 1
ATOM 1738 C CA . VAL A 1 213 ? 6.696 -6.566 -1.437 1.00 85.38 213 VAL A CA 1
ATOM 1739 C C . VAL A 1 213 ? 6.289 -6.187 -0.010 1.00 85.38 213 VAL A C 1
ATOM 1741 O O . VAL A 1 213 ? 5.147 -6.440 0.372 1.00 85.38 213 VAL A O 1
ATOM 1744 N N . LEU A 1 214 ? 7.164 -5.539 0.767 1.00 87.88 214 LEU A N 1
ATOM 1745 C CA . LEU A 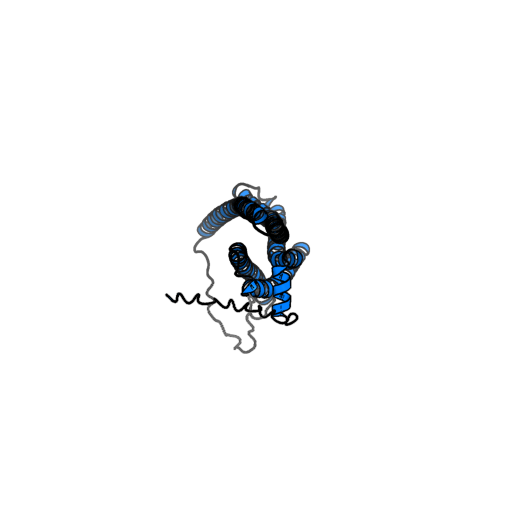1 214 ? 6.831 -5.075 2.122 1.00 87.88 214 LEU A CA 1
ATOM 1746 C C . LEU A 1 214 ? 5.683 -4.058 2.126 1.00 87.88 214 LEU A C 1
ATOM 1748 O O . LEU A 1 214 ? 4.795 -4.151 2.974 1.00 87.88 214 LEU A O 1
ATOM 1752 N N . VAL A 1 215 ? 5.661 -3.126 1.171 1.00 87.62 215 VAL A N 1
ATOM 1753 C CA . VAL A 1 215 ? 4.565 -2.155 1.012 1.00 87.62 215 VAL A CA 1
ATOM 1754 C C . VAL A 1 215 ? 3.251 -2.868 0.691 1.00 87.62 215 VAL A C 1
ATOM 1756 O O . VAL A 1 215 ? 2.233 -2.594 1.327 1.00 87.62 215 VAL A O 1
ATOM 1759 N N . CYS A 1 216 ? 3.267 -3.837 -0.228 1.00 87.19 216 CYS A N 1
ATOM 1760 C CA . CYS A 1 216 ? 2.075 -4.611 -0.578 1.00 87.19 216 CYS A CA 1
ATOM 1761 C C . CYS A 1 216 ? 1.578 -5.469 0.596 1.00 87.19 216 CYS A C 1
ATOM 1763 O O . CYS A 1 216 ? 0.370 -5.583 0.816 1.00 87.19 216 CYS A O 1
ATOM 1765 N N . LEU A 1 217 ? 2.491 -6.047 1.384 1.00 88.00 217 LEU A N 1
ATOM 1766 C CA . LEU A 1 217 ? 2.147 -6.763 2.612 1.00 88.00 217 LEU A CA 1
ATOM 1767 C C . LEU A 1 217 ? 1.515 -5.826 3.642 1.00 88.00 217 LEU A C 1
ATOM 1769 O O . LEU A 1 217 ? 0.480 -6.172 4.204 1.00 88.00 217 LEU A O 1
ATOM 1773 N N . ASN A 1 218 ? 2.082 -4.636 3.856 1.00 89.88 218 ASN A N 1
ATOM 1774 C CA . ASN A 1 218 ? 1.513 -3.641 4.765 1.00 89.88 218 ASN A CA 1
ATOM 1775 C C . ASN A 1 218 ? 0.080 -3.264 4.356 1.00 89.88 218 ASN A C 1
ATOM 1777 O O . ASN A 1 218 ? -0.830 -3.339 5.182 1.00 89.88 218 ASN A O 1
ATOM 1781 N N . ALA A 1 219 ? -0.132 -2.974 3.069 1.00 87.75 219 ALA A N 1
ATOM 1782 C CA . ALA A 1 219 ? -1.452 -2.699 2.507 1.00 87.75 219 ALA A CA 1
ATOM 1783 C C . ALA A 1 219 ? -2.438 -3.856 2.761 1.00 87.75 219 ALA A C 1
ATOM 1785 O O . ALA A 1 219 ? -3.556 -3.643 3.224 1.00 87.75 219 ALA A O 1
ATOM 1786 N N . SER A 1 220 ? -2.007 -5.099 2.528 1.00 86.44 220 SER A N 1
ATOM 1787 C CA . SER A 1 220 ? -2.827 -6.309 2.720 1.00 86.44 220 SER A CA 1
ATOM 1788 C C . SER A 1 220 ? -3.189 -6.565 4.188 1.00 86.44 220 SER A C 1
ATOM 1790 O O . SER A 1 220 ? -4.254 -7.104 4.505 1.00 86.44 220 SER A O 1
ATOM 1792 N N . LEU A 1 221 ? -2.293 -6.202 5.107 1.00 90.25 221 LEU A N 1
ATOM 1793 C CA . LEU A 1 221 ? -2.452 -6.447 6.537 1.00 90.25 221 LEU A CA 1
ATOM 1794 C C . LEU A 1 221 ? -3.459 -5.500 7.193 1.00 90.25 221 LEU A C 1
ATOM 1796 O O . LEU A 1 221 ? -4.001 -5.862 8.239 1.00 90.25 221 LEU A O 1
ATOM 1800 N N . HIS A 1 222 ? -3.782 -4.348 6.593 1.00 86.19 222 HIS A N 1
ATOM 1801 C CA . HIS A 1 222 ? -4.758 -3.414 7.158 1.00 86.19 222 HIS A CA 1
ATOM 1802 C C . HIS A 1 222 ? -6.124 -4.077 7.404 1.00 86.19 222 HIS A C 1
ATOM 1804 O O . HIS A 1 222 ? -6.674 -3.993 8.507 1.00 86.19 222 HIS A O 1
ATOM 1810 N N . GLY A 1 223 ? -6.657 -4.822 6.435 1.00 87.56 223 GLY A N 1
ATOM 1811 C CA . GLY A 1 223 ? -7.915 -5.555 6.622 1.00 87.56 223 GLY A CA 1
ATOM 1812 C C . GLY A 1 223 ? -7.833 -6.621 7.722 1.00 87.56 223 GLY A C 1
ATOM 1813 O O . GLY A 1 223 ? -8.727 -6.727 8.567 1.00 87.56 223 GLY A O 1
ATOM 1814 N N . ILE A 1 224 ? -6.729 -7.372 7.757 1.00 90.12 224 ILE A N 1
ATOM 1815 C CA . ILE A 1 224 ? -6.505 -8.489 8.689 1.00 90.12 224 ILE A CA 1
ATOM 1816 C C . ILE A 1 224 ? -6.337 -7.989 10.129 1.00 90.12 224 ILE A C 1
ATOM 1818 O O . ILE A 1 224 ? -6.959 -8.513 11.060 1.00 90.12 224 ILE A O 1
ATOM 1822 N N . ILE A 1 225 ? -5.522 -6.958 10.340 1.00 90.44 225 ILE A N 1
ATOM 1823 C CA . ILE A 1 225 ? -5.286 -6.380 11.666 1.00 90.44 225 ILE A CA 1
ATOM 1824 C C . ILE A 1 225 ? -6.580 -5.736 12.182 1.00 90.44 225 ILE A C 1
ATOM 1826 O O . ILE A 1 225 ? -6.938 -5.933 13.344 1.00 90.44 225 ILE A O 1
ATOM 1830 N N . ASN A 1 226 ? -7.342 -5.046 11.325 1.00 88.44 226 ASN A N 1
ATOM 1831 C CA . ASN A 1 226 ? -8.645 -4.501 11.708 1.00 88.44 226 ASN A CA 1
ATOM 1832 C C . ASN A 1 226 ? -9.634 -5.608 12.106 1.00 88.44 226 ASN A C 1
ATOM 1834 O O . ASN A 1 226 ? -10.296 -5.506 13.141 1.00 88.44 226 ASN A O 1
ATOM 1838 N N . PHE A 1 227 ? -9.687 -6.710 11.357 1.00 89.69 227 PHE A N 1
ATOM 1839 C CA . PHE A 1 227 ? -10.531 -7.856 11.690 1.00 89.69 227 PHE A CA 1
ATOM 1840 C C . PHE A 1 227 ? -10.142 -8.521 13.020 1.00 89.69 227 PHE A C 1
ATOM 1842 O O . PHE A 1 227 ? -10.997 -8.799 13.867 1.00 89.69 227 PHE A O 1
ATOM 1849 N N . THR A 1 228 ? -8.852 -8.738 13.256 1.00 89.50 228 THR A N 1
ATOM 1850 C CA . THR A 1 228 ? -8.361 -9.405 14.471 1.00 89.50 228 THR A CA 1
ATOM 1851 C C . THR A 1 228 ? -8.476 -8.519 15.715 1.00 89.50 228 THR A C 1
ATOM 1853 O O . THR A 1 228 ? -8.899 -8.989 16.775 1.00 89.50 228 THR A O 1
ATOM 1856 N N . MET A 1 229 ? -8.203 -7.218 15.606 1.00 83.06 229 MET A N 1
ATOM 1857 C CA . MET A 1 229 ? -8.095 -6.326 16.767 1.00 83.06 229 MET A CA 1
ATOM 1858 C C . MET A 1 229 ? -9.361 -5.509 17.070 1.00 83.06 229 MET A C 1
ATOM 1860 O O . MET A 1 229 ? -9.569 -5.158 18.234 1.00 83.06 229 MET A O 1
ATOM 1864 N N . SER A 1 230 ? -10.247 -5.251 16.096 1.00 86.50 230 SER A N 1
ATOM 1865 C CA . SER A 1 230 ? -11.453 -4.429 16.299 1.00 86.50 230 SER A CA 1
ATOM 1866 C C . SER A 1 230 ? -12.733 -5.260 16.430 1.00 86.50 230 SER A C 1
ATOM 1868 O O . SER A 1 230 ? -13.185 -5.932 15.501 1.00 86.50 230 SER A O 1
ATOM 1870 N N . SER A 1 231 ? -13.382 -5.177 17.597 1.00 85.12 231 SER A N 1
ATOM 1871 C CA . SER A 1 231 ? -14.689 -5.805 17.833 1.00 85.12 231 SER A CA 1
ATOM 1872 C C . SER A 1 231 ? -15.792 -5.197 16.971 1.00 85.12 231 SER A C 1
ATOM 1874 O O . SER A 1 231 ? -16.612 -5.938 16.435 1.00 85.12 231 SER A O 1
ATOM 1876 N N . LYS A 1 232 ? -15.783 -3.868 16.799 1.00 84.75 232 LYS A N 1
ATOM 1877 C CA . LYS A 1 232 ? -16.726 -3.153 15.924 1.00 84.75 232 LYS A CA 1
ATOM 1878 C C . LYS A 1 232 ? -16.582 -3.584 14.471 1.00 84.75 232 LYS A C 1
ATOM 1880 O O . LYS A 1 232 ? -17.587 -3.797 13.796 1.00 84.75 232 LYS A O 1
ATOM 1885 N N . TYR A 1 233 ? -15.343 -3.775 14.019 1.00 89.00 233 TYR A N 1
ATOM 1886 C CA . TYR A 1 233 ? -15.070 -4.259 12.672 1.00 89.00 233 TYR A CA 1
ATOM 1887 C C . TYR A 1 233 ? -15.665 -5.655 12.466 1.00 89.00 233 TYR A C 1
ATOM 1889 O O . TYR A 1 233 ? -16.463 -5.848 11.555 1.00 89.00 233 TYR A O 1
ATOM 1897 N N . ARG A 1 234 ? -15.380 -6.615 13.361 1.00 90.12 234 ARG A N 1
ATOM 1898 C CA . ARG A 1 234 ? -15.947 -7.976 13.275 1.00 90.12 234 ARG A CA 1
ATOM 1899 C C . ARG A 1 234 ? -17.467 -8.000 13.316 1.00 90.12 234 ARG A C 1
ATOM 1901 O O . ARG A 1 234 ? -18.079 -8.784 12.598 1.00 90.12 234 ARG A O 1
ATOM 1908 N N . GLN A 1 235 ? -18.073 -7.172 14.161 1.00 88.75 235 GLN A N 1
ATOM 1909 C CA . GLN A 1 235 ? -19.526 -7.077 14.231 1.00 88.75 235 GLN A CA 1
ATOM 1910 C C . GLN A 1 235 ? -20.104 -6.565 12.907 1.00 88.75 235 GLN A C 1
ATOM 1912 O O . GLN A 1 235 ? -21.050 -7.136 12.377 1.00 88.75 235 GLN A O 1
ATOM 1917 N N . THR A 1 236 ? -19.472 -5.549 12.327 1.00 89.75 236 THR A N 1
ATOM 1918 C CA . THR A 1 236 ? -19.856 -5.010 11.021 1.00 89.75 236 THR A CA 1
ATOM 1919 C C . THR A 1 236 ? -19.710 -6.052 9.915 1.00 89.75 236 THR A C 1
ATOM 1921 O O . THR A 1 236 ? -20.621 -6.198 9.112 1.00 89.75 236 THR A O 1
ATOM 1924 N N . VAL A 1 237 ? -18.639 -6.856 9.918 1.00 91.19 237 VAL A N 1
ATOM 1925 C CA . VAL A 1 237 ? -18.489 -7.982 8.977 1.00 91.19 237 VAL A CA 1
ATOM 1926 C C . VAL A 1 237 ? -19.660 -8.957 9.093 1.00 91.19 237 VAL A C 1
ATOM 192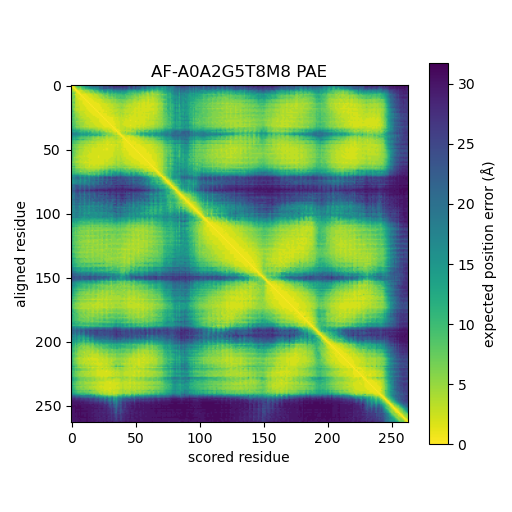8 O O . VAL A 1 237 ? -20.246 -9.329 8.083 1.00 91.19 237 VAL A O 1
ATOM 1931 N N . LYS A 1 238 ? -20.050 -9.340 10.316 1.00 89.44 238 LYS A N 1
ATOM 1932 C CA . LYS A 1 238 ? -21.209 -10.221 10.533 1.00 89.44 238 LYS A CA 1
ATOM 1933 C C . LYS A 1 238 ? -22.510 -9.603 10.025 1.00 89.44 238 LYS A C 1
ATOM 1935 O O . LYS A 1 238 ? -23.310 -10.323 9.439 1.00 89.44 238 LYS A O 1
ATOM 1940 N N . MET A 1 239 ? -22.705 -8.297 10.215 1.00 87.62 239 MET A N 1
ATOM 1941 C CA . MET A 1 239 ? -23.862 -7.575 9.675 1.00 87.62 239 MET A CA 1
ATOM 1942 C C . MET A 1 239 ? -23.863 -7.579 8.142 1.00 87.62 239 MET A C 1
ATOM 1944 O O . MET A 1 239 ? -24.881 -7.911 7.544 1.00 87.62 239 MET A O 1
ATOM 1948 N N . CYS A 1 240 ? -22.727 -7.282 7.503 1.00 88.25 240 CYS A N 1
ATOM 1949 C CA . CYS A 1 240 ? -22.595 -7.301 6.043 1.00 88.25 240 CYS A CA 1
ATOM 1950 C C . CYS A 1 240 ? -22.808 -8.702 5.448 1.00 88.25 240 CYS A C 1
ATOM 1952 O O . CYS A 1 240 ? -23.368 -8.820 4.365 1.00 88.25 240 CYS A O 1
ATOM 1954 N N . LEU A 1 241 ? -22.403 -9.758 6.162 1.00 88.19 241 LEU A N 1
ATOM 1955 C CA . LEU A 1 241 ? -22.625 -11.155 5.767 1.00 88.19 241 LEU A CA 1
ATOM 1956 C C . LEU A 1 241 ? -24.023 -11.689 6.138 1.00 88.19 241 LEU A C 1
ATOM 1958 O O . LEU A 1 241 ? -24.312 -12.854 5.882 1.00 88.19 241 LEU A O 1
ATOM 1962 N N . GLY A 1 242 ? -24.881 -10.884 6.777 1.00 84.94 242 GLY A N 1
ATOM 1963 C CA . GLY A 1 242 ? -26.222 -11.303 7.206 1.00 84.94 242 GLY A CA 1
ATOM 1964 C C . GLY A 1 242 ? -26.249 -12.287 8.386 1.00 84.94 242 GLY A C 1
ATOM 1965 O O . GLY A 1 242 ? -27.289 -12.872 8.678 1.00 84.94 242 GLY A O 1
ATOM 1966 N N . LEU A 1 243 ? -25.128 -12.465 9.091 1.00 84.38 243 LEU A N 1
ATOM 1967 C CA . LEU A 1 243 ? -24.979 -13.380 10.231 1.00 84.38 243 LEU A CA 1
ATOM 1968 C C . LEU A 1 243 ? -25.487 -12.786 11.560 1.00 84.38 243 LEU A C 1
ATOM 1970 O O . LEU A 1 243 ? -25.565 -13.493 12.563 1.00 84.38 243 LEU A O 1
ATOM 1974 N N . GLU A 1 244 ? -25.834 -11.497 11.589 1.00 66.50 244 GLU A N 1
ATOM 1975 C CA . GLU A 1 244 ? -26.455 -10.817 12.732 1.00 66.50 244 GLU A CA 1
ATOM 1976 C C . GLU A 1 244 ? -27.736 -10.093 12.284 1.00 66.50 244 GLU A C 1
ATOM 1978 O O . GLU A 1 244 ? -27.698 -9.238 11.400 1.00 66.50 244 GLU A O 1
ATOM 1983 N N . LYS A 1 245 ? -28.881 -10.399 12.916 1.00 55.78 245 LYS A N 1
ATOM 1984 C CA . LYS A 1 245 ? -30.105 -9.590 12.779 1.00 55.78 245 LYS A CA 1
ATOM 1985 C C . LYS A 1 245 ? -29.905 -8.257 13.502 1.00 55.78 245 LYS A C 1
ATOM 1987 O O . LYS A 1 245 ? -29.346 -8.235 14.600 1.00 55.78 245 LYS A O 1
ATOM 1992 N N . GLN A 1 246 ? -30.384 -7.155 12.916 1.00 47.84 246 GLN A N 1
ATOM 1993 C CA . GLN A 1 246 ? -30.373 -5.848 13.576 1.00 47.84 246 GLN A CA 1
ATOM 1994 C C . GLN A 1 246 ? -30.979 -5.970 14.981 1.00 47.84 246 GLN A C 1
ATOM 1996 O O . GLN A 1 246 ? -32.137 -6.356 15.136 1.00 47.84 246 GLN A O 1
ATOM 2001 N N . ARG A 1 247 ? -30.221 -5.593 16.016 1.00 46.41 247 ARG A N 1
ATOM 2002 C CA . ARG A 1 247 ? -30.832 -5.178 17.280 1.00 46.41 247 ARG A CA 1
ATOM 2003 C C . ARG A 1 247 ? -31.571 -3.873 16.991 1.00 46.41 247 ARG A C 1
ATOM 2005 O O . ARG A 1 247 ? -30.967 -2.806 17.054 1.00 46.41 247 ARG A O 1
ATOM 2012 N N . GLN A 1 248 ? -32.853 -3.960 16.640 1.00 32.09 248 GLN A N 1
ATOM 2013 C CA . GLN A 1 248 ? -33.770 -2.833 16.771 1.00 32.09 248 GLN A CA 1
ATOM 2014 C C . GLN A 1 248 ? -33.659 -2.345 18.214 1.00 32.09 248 GLN A C 1
ATOM 2016 O O . GLN A 1 248 ? -33.909 -3.093 19.159 1.00 32.09 248 GLN A O 1
ATOM 2021 N N . GLY A 1 249 ? -33.160 -1.122 18.380 1.00 37.09 249 GLY A N 1
ATOM 2022 C CA . GLY A 1 249 ? -33.131 -0.481 19.681 1.00 37.09 249 GLY A CA 1
ATOM 2023 C C . GLY A 1 249 ? -34.559 -0.400 20.197 1.00 37.09 249 GLY A C 1
ATOM 2024 O O . GLY A 1 249 ? -35.434 0.107 19.498 1.00 37.09 249 GLY A O 1
ATOM 2025 N N . ASN A 1 250 ? -34.794 -0.897 21.410 1.00 30.91 250 ASN A N 1
ATOM 2026 C CA . ASN A 1 250 ? -35.996 -0.543 22.146 1.00 30.91 250 ASN A CA 1
ATOM 2027 C C . ASN A 1 250 ? -36.015 0.986 22.241 1.00 30.91 250 ASN A C 1
ATOM 2029 O O . ASN A 1 250 ? -35.219 1.571 22.978 1.00 30.91 250 ASN A O 1
ATOM 2033 N N . MET A 1 251 ? -36.892 1.634 21.475 1.00 34.19 251 MET A N 1
ATOM 2034 C CA . MET A 1 251 ? -37.284 3.003 21.766 1.00 34.19 251 MET A CA 1
ATOM 2035 C C . MET A 1 251 ? -37.944 2.962 23.140 1.00 34.19 251 MET A C 1
ATOM 2037 O O . MET A 1 251 ? -39.079 2.514 23.283 1.00 34.19 251 MET A O 1
ATOM 2041 N N . VAL A 1 252 ? -37.207 3.375 24.169 1.00 39.16 252 VAL A N 1
ATOM 2042 C CA . VAL A 1 252 ? -37.807 3.702 25.457 1.00 39.16 252 VAL A CA 1
ATOM 2043 C C . VAL A 1 252 ? -38.683 4.918 25.193 1.00 39.16 252 VAL A C 1
ATOM 2045 O O . VAL A 1 252 ? -38.189 6.028 25.003 1.00 39.16 252 VAL A O 1
ATOM 2048 N N . HIS A 1 253 ? -39.987 4.679 25.097 1.00 29.73 253 HIS A N 1
ATOM 2049 C CA . HIS A 1 253 ? -40.990 5.723 25.002 1.00 29.73 253 HIS A CA 1
ATOM 2050 C C . HIS A 1 253 ? -40.995 6.468 26.339 1.00 29.73 253 HIS A C 1
ATOM 2052 O O . HIS A 1 253 ? -41.614 6.032 27.308 1.00 29.73 253 HIS A O 1
ATOM 2058 N N . VAL A 1 254 ? -40.241 7.564 26.423 1.00 37.62 254 VAL A N 1
ATOM 2059 C CA . VAL A 1 254 ? -40.285 8.461 27.577 1.00 37.62 254 VAL A CA 1
ATOM 2060 C C . VAL A 1 254 ? -41.609 9.214 27.500 1.00 37.62 254 VAL A C 1
ATOM 2062 O O . VAL A 1 254 ? -41.740 10.211 26.794 1.00 37.62 254 VAL A O 1
ATOM 2065 N N . SER A 1 255 ? -42.623 8.709 28.197 1.00 35.62 255 SER A N 1
ATOM 2066 C CA . SER A 1 255 ? -43.861 9.442 28.434 1.00 35.62 255 SER A CA 1
ATOM 2067 C C . SER A 1 255 ? -43.581 10.565 29.428 1.00 35.62 255 SER A C 1
ATOM 2069 O O . SER A 1 255 ? -43.422 10.322 30.624 1.00 35.62 255 SER A O 1
ATOM 2071 N N . VAL A 1 256 ? -43.515 11.799 28.932 1.00 40.03 256 VAL A N 1
ATOM 2072 C CA . VAL A 1 256 ? -43.528 12.996 29.775 1.00 40.03 256 VAL A CA 1
ATOM 2073 C C . VAL A 1 256 ? -44.954 13.180 30.293 1.00 40.03 256 VAL A C 1
ATOM 2075 O O . VAL A 1 256 ? -45.862 13.518 29.535 1.00 40.03 256 VAL A O 1
ATOM 2078 N N . SER A 1 257 ? -45.168 12.933 31.583 1.00 38.88 257 SER A N 1
ATOM 2079 C CA . SER A 1 257 ? -46.415 13.271 32.265 1.00 38.88 257 SER A CA 1
ATOM 2080 C C . SER A 1 257 ? -46.536 14.793 32.367 1.00 38.88 257 SER A C 1
ATOM 2082 O O . SER A 1 257 ? -45.742 15.435 33.056 1.00 38.88 257 SER A O 1
ATOM 2084 N N . LYS A 1 258 ? -47.531 15.376 31.686 1.00 41.34 258 LYS A N 1
ATOM 2085 C CA . LYS A 1 258 ? -47.954 16.761 31.925 1.00 41.34 258 LYS A CA 1
ATOM 2086 C C . LYS A 1 258 ? -48.427 16.880 33.374 1.00 41.34 258 LYS A C 1
ATOM 2088 O O . LYS A 1 258 ? -49.405 16.246 33.759 1.00 41.34 258 LYS A O 1
ATOM 2093 N N . ILE A 1 259 ? -47.736 17.701 34.156 1.00 42.31 259 ILE A N 1
ATOM 2094 C CA . ILE A 1 259 ? -48.243 18.190 35.436 1.00 42.31 259 ILE A CA 1
ATOM 2095 C C . ILE A 1 259 ? -49.336 19.206 35.091 1.00 42.31 259 ILE A C 1
ATOM 2097 O O . ILE A 1 259 ? -49.044 20.278 34.565 1.00 42.31 259 ILE A O 1
ATOM 2101 N N . ASN A 1 260 ? -50.595 18.841 35.332 1.00 42.59 260 ASN A N 1
ATOM 2102 C CA . ASN A 1 260 ? -51.699 19.793 35.326 1.00 42.59 260 ASN A CA 1
ATOM 2103 C C . ASN A 1 260 ? -51.571 20.671 36.575 1.00 42.59 260 ASN A C 1
ATOM 2105 O O . ASN A 1 260 ? -51.783 20.194 37.687 1.00 42.59 260 ASN A O 1
ATOM 2109 N N . SER A 1 261 ? -51.247 21.948 36.394 1.00 39.00 261 SER A N 1
ATOM 2110 C CA . SER A 1 261 ? -51.493 22.973 37.404 1.00 39.00 261 SER A CA 1
ATOM 2111 C C . SER A 1 261 ? -52.965 23.379 37.321 1.00 39.00 261 SER A C 1
ATOM 2113 O O . SER A 1 261 ? -53.352 24.140 36.433 1.00 39.00 261 SER A O 1
ATOM 2115 N N . HIS A 1 262 ? -53.786 22.835 38.217 1.00 41.59 262 HIS A N 1
ATOM 2116 C CA . HIS A 1 262 ? -55.073 23.426 38.562 1.00 41.59 262 HIS A CA 1
ATOM 2117 C C . HIS A 1 262 ? -54.943 24.169 39.892 1.00 41.59 262 HIS A C 1
ATOM 2119 O O . HIS A 1 262 ? -54.374 23.625 40.840 1.00 41.59 262 HIS A O 1
ATOM 2125 N N . VAL A 1 263 ? -55.597 25.337 39.904 1.00 38.53 263 VAL A N 1
ATOM 2126 C CA . VAL A 1 263 ? -55.798 26.329 40.976 1.00 38.53 263 VAL A CA 1
ATOM 2127 C C . VAL A 1 263 ? -54.719 27.401 41.065 1.00 38.53 263 VAL A C 1
ATOM 2129 O O . VAL A 1 263 ? -53.568 27.088 41.432 1.00 38.53 263 VAL A O 1
#

Mean predicted aligned error: 12.07 Å

Sequence (263 aa):
MDESPSEKLIIIFQFVISTIGLVLNVPHLLILLHNSMRTSSTNSIMIGIAICDLIVLSENVYDRIQGYWFYGSKNPCMNQNNYWCIGYPAIYSESRFIRAFETTETILETVYWYKLINGVFRIFVSVAYPILTMLLIFEIRKSAKFASKALNSRNYEERHRTCRMILVMSIFFVIASAPAGFLEYLQLFATIEYKSILFLDTFQICLTYFISVLVCLNASLHGIINFTMSSKYRQTVKMCLGLEKQRQGNMVHVSVSKINSHV

Foldseek 3Di:
DDDDPLLVVLLVLLLVLLVLLLVQLVVLLVLLPDPLNPPDPVSVVLNVLSVVLNVLSVVSNVVVCCCCVPVVDVPLCDDPPAHPDPPDPRPDDDDDDDDDDPDPVVVVVVVLVVLQVVLVVLQVCLVVVVVVLVVVLVVLQVVLVVCVVVHDPVSSVQSVLVNVLSNVLSVLVNVLRVVVSVLSNVVSVDDDDDVCVVVCVVVSSSVNSVSSSSSSVSSSCSSVSCCVRHPSSVVSVCVVVVVDDDPPDPPPPPDDDDDDDDD

InterPro domains:
  IPR019427 7TM GPCR, serpentine receptor class w (Srw) [PF10324] (13-84)
  IPR019427 7TM GPCR, serpentine receptor class w (Srw) [PF10324] (85-242)

Nearest PDB structures (foldseek):
  6osa-assembly1_R  TM=6.119E-01  e=3.136E-03  Homo sapiens
  7a0g-assembly1_GGG  TM=1.676E-01  e=6.868E+00  Serratia marcescens

Secondary structure (DSSP, 8-state):
----HHHHHHHHHHHHHHHHHHHHHHHHHHHHHSTTTTTSHHHHHHHHHHHHHHHHHHHHHHHHHIIIIIISS--TTS-TT----TTS-TT---PPP----S-HHHHHHHHHHHHHHHHHHHHHHHHHHHHHHHHHHHHHHHHHHHHHHHS-HHHHHHHHHHHHHHHHHHHHHHHHHHHHHHHHHHTTT----TTTHHHHHHHHHHHHHHHHHHHHHHHHHHHHHHHHH-HHHHHHHHHHTT-S-------------------

Organism: NCBI:txid1611254

Radius of gyration: 26.94 Å; Cα contacts (8 Å, |Δi|>4): 189; chains: 1; bounding box: 89×43×87 Å